Protein 4LZA (pdb70)

Nearest PDB structures (foldseek):
  4lza-assembly1_A  TM=1.006E+00  e=1.067E-32  Thermoanaerobacter pseudethanolicus ATCC 33223
  4x45-assembly1_B  TM=9.772E-01  e=5.210E-20  Homo sapiens
  6hgp-assembly1_A  TM=9.701E-01  e=1.561E-19  Homo sapiens
  6fd5-assembly1_B  TM=9.500E-01  e=3.306E-19  Homo sapiens
  1g2p-assembly1_A-2  TM=9.497E-01  e=1.247E-18  Saccharomyces cerevisiae

CATH classification: 3.40.50.2020

Solvent-accessible surface area: 14843 Å² total

InterPro domains:
  IPR000836 Phosphoribosyltransferase domain [PF00156] (41-142)
  IPR000836 Phosphoribosyltransferase domain [cd06223] (40-172)
  IPR005764 Adenine phosphoribosyl transferase [MF_00004] (6-173)
  IPR005764 Adenine phosphoribosyl transferase [TIGR01090] (7-172)
  IPR029057 Phosphoribosyltransferase-like [G3DSA:3.40.50.2020] (2-173)
  IPR029057 Phosphoribosyltransferase-like [SSF53271] (6-166)
  IPR050054 Uracil phosphoribosyltransferase/Adenine phosphoribosyltransferase [PTHR32315] (3-173)

Sequence (334 aa):
TLEEIKIREIPDFPKKGIKFKDITPVLKDAKAFNYSSIELAKALEGRKFDLIAAPEARGFLFGAPLAYRLGVGFVPVRKPGKLPAETLSYEYETDSLEIHKDAVLEGQRVVIVDDLLATGGTIYASAKLVESLGGIVDSIIFLTELTFLDGRKKLDGYDDIISLIKFTLEEIKIREIPDFPKKGIKFKDITPVLKDAKAFNYSSIELAKALEGRKFDLIAAPEARGFLFGAPLAYRLGVGFVPVRKPGKLPAETLSYEYELEYGTDSLEIHKDAVLEGQRVVIVDDLLATGGTIYASAKLVESSLGGIVDSIIFLTELTFLDGRKKLDGYDDIISLIKF

Radius of gyration: 18.95 Å; Cα contacts (8 Å, |Δi|>4): 776; chains: 2; bounding box: 41×42×52 Å

B-factor: mean 36.74, std 13.8, range [18.12, 116.57]

Structure (mmCIF, N/CA/C/O backbone):
data_4LZA
#
_entry.id   4LZA
#
_cell.length_a   58.950
_cell.length_b   75.914
_cell.length_c   87.522
_cell.angle_alpha   90.000
_cell.angle_beta   90.000
_cell.angle_gamma   90.000
#
_symmetry.space_group_name_H-M   'P 21 21 21'
#
loop_
_entity.id
_entity.type
_entity.pdbx_description
1 polymer 'Adenine phosphoribosyltransferase'
2 non-polymer 'CHLORIDE ION'
3 water water
#
loop_
_atom_site.group_PDB
_atom_site.id
_atom_site.type_symbol
_atom_site.label_atom_id
_atom_site.label_alt_id
_atom_site.label_comp_id
_atom_site.label_asym_id
_atom_site.label_entity_id
_atom_site.label_seq_id
_atom_site.pdbx_PDB_ins_code
_atom_site.Cartn_x
_atom_site.Cartn_y
_atom_site.Cartn_z
_atom_site.occupancy
_atom_site.B_iso_or_equiv
_atom_site.auth_seq_id
_atom_site.auth_comp_id
_atom_site.auth_asym_id
_atom_site.auth_atom_id
_atom_site.pdbx_PDB_model_num
ATOM 1 N N . THR A 1 24 ? -27.785 5.217 -21.426 1.00 50.53 0 THR A N 1
ATOM 2 C CA . THR A 1 24 ? -27.459 5.049 -19.974 1.00 49.41 0 THR A CA 1
ATOM 3 C C . THR A 1 24 ? -25.949 5.130 -19.667 1.00 46.13 0 THR A C 1
ATOM 4 O O . THR A 1 24 ? -25.572 5.789 -18.699 1.00 44.22 0 THR A O 1
ATOM 8 N N . LEU A 1 25 ? -25.087 4.511 -20.480 1.00 43.20 1 LEU A N 1
ATOM 9 C CA . LEU A 1 25 ? -23.681 4.942 -20.481 1.00 42.39 1 LEU A CA 1
ATOM 10 C C . LEU A 1 25 ? -23.615 6.356 -21.059 1.00 43.21 1 LEU A C 1
ATOM 11 O O . LEU A 1 25 ? -22.738 7.137 -20.688 1.00 41.35 1 LEU A O 1
ATOM 16 N N . GLU A 1 26 ? -24.561 6.684 -21.950 1.00 45.78 2 GLU A N 1
ATOM 17 C CA . GLU A 1 26 ? -24.686 8.048 -22.484 1.00 47.90 2 GLU A CA 1
ATOM 18 C C . GLU A 1 26 ? -24.917 9.038 -21.356 1.00 43.00 2 GLU A C 1
ATOM 19 O O . GLU A 1 26 ? -24.419 10.162 -21.404 1.00 42.03 2 GLU A O 1
ATOM 25 N N . GLU A 1 27 ? -25.666 8.603 -20.347 1.00 41.47 3 GLU A N 1
ATOM 26 C CA . GLU A 1 27 ? -25.920 9.409 -19.167 1.00 43.73 3 GLU A CA 1
ATOM 27 C C . GLU A 1 27 ? -24.644 9.647 -18.363 1.00 40.11 3 GLU A C 1
ATOM 28 O O . GLU A 1 27 ? -24.351 10.791 -18.014 1.00 39.46 3 GLU A O 1
ATOM 34 N N . ILE A 1 28 ? -23.890 8.572 -18.092 1.00 35.98 4 ILE A N 1
ATOM 35 C CA . ILE A 1 28 ? -22.578 8.653 -17.431 1.00 32.85 4 ILE A CA 1
ATOM 36 C C . ILE A 1 28 ? -21.690 9.675 -18.128 1.00 33.11 4 ILE A C 1
ATOM 37 O O . ILE A 1 28 ? -21.047 10.493 -17.487 1.00 33.89 4 ILE A O 1
ATOM 42 N N . LYS A 1 29 ? -21.664 9.607 -19.450 1.00 32.63 5 LYS A N 1
ATOM 43 C CA . LYS A 1 29 ? -20.853 10.481 -20.270 1.00 32.19 5 LYS A CA 1
ATOM 44 C C . LYS A 1 29 ? -21.231 11.956 -20.070 1.00 34.01 5 LYS A C 1
ATOM 45 O O . LYS A 1 29 ? -20.365 12.830 -20.061 1.00 32.93 5 LYS A O 1
ATOM 67 N N . ILE A 1 32 ? -19.773 13.493 -16.985 1.00 33.03 8 ILE A N 1
ATOM 68 C CA . ILE A 1 32 ? -18.342 13.710 -16.967 1.00 31.34 8 ILE A CA 1
ATOM 69 C C . ILE A 1 32 ? -18.136 15.160 -17.347 1.00 31.09 8 ILE A C 1
ATOM 70 O O . ILE A 1 32 ? -18.398 15.565 -18.473 1.00 32.65 8 ILE A O 1
ATOM 75 N N . ARG A 1 33 ? -17.720 15.946 -16.371 1.00 29.94 9 ARG A N 1
ATOM 76 C CA . ARG A 1 33 ? -17.597 17.391 -16.541 1.00 28.92 9 ARG A CA 1
ATOM 77 C C . ARG A 1 33 ? -16.261 17.700 -17.210 1.00 28.01 9 ARG A C 1
ATOM 78 O O . ARG A 1 33 ? -15.213 17.168 -16.824 1.00 25.33 9 ARG A O 1
ATOM 86 N N . GLU A 1 34 ? -16.300 18.555 -18.228 1.00 27.18 10 GLU A N 1
ATOM 87 C CA . GLU A 1 34 ? -15.079 18.974 -18.881 1.00 29.08 10 GLU A CA 1
ATOM 88 C C . GLU A 1 34 ? -14.659 20.332 -18.318 1.00 29.06 10 GLU A C 1
ATOM 89 O O . GLU A 1 34 ? -15.471 21.268 -18.246 1.00 29.22 10 GLU A O 1
ATOM 95 N N . ILE A 1 35 ? -13.407 20.406 -17.880 1.00 27.50 11 ILE A N 1
ATOM 96 C CA . ILE A 1 35 ? -12.875 21.581 -17.201 1.00 29.23 11 ILE A CA 1
ATOM 97 C C . ILE A 1 35 ? -11.777 22.143 -18.094 1.00 29.05 11 ILE A C 1
ATOM 98 O O . ILE A 1 35 ? -10.790 21.461 -18.354 1.00 28.52 11 ILE A O 1
ATOM 103 N N . PRO A 1 36 ? -11.955 23.378 -18.593 1.00 30.28 12 PRO A N 1
ATOM 104 C CA . PRO A 1 36 ? -10.895 23.912 -19.446 1.00 31.57 12 PRO A CA 1
ATOM 105 C C . PRO A 1 36 ? -9.672 24.320 -18.626 1.00 30.11 12 PRO A C 1
ATOM 106 O O . PRO A 1 36 ? -9.806 24.684 -17.452 1.00 29.87 12 PRO A O 1
ATOM 110 N N . ASP A 1 37 ? -8.499 24.256 -19.251 1.00 30.67 13 ASP A N 1
ATOM 111 C CA . ASP A 1 37 ? -7.265 24.821 -18.694 1.00 32.24 13 ASP A CA 1
ATOM 112 C C . ASP A 1 37 ? -6.879 24.213 -17.363 1.00 30.13 13 ASP A C 1
ATOM 113 O O . ASP A 1 37 ? -6.496 24.912 -16.439 1.00 29.07 13 ASP A O 1
ATOM 118 N N . PHE A 1 38 ? -6.993 22.894 -17.264 1.00 27.92 14 PHE A N 1
ATOM 119 C CA . PHE A 1 38 ? -6.555 22.212 -16.071 1.00 27.72 14 PHE A CA 1
ATOM 120 C C . PHE A 1 38 ? -5.918 20.910 -16.530 1.00 28.08 14 PHE A C 1
ATOM 121 O O . PHE A 1 38 ? -6.522 20.219 -17.355 1.00 29.14 14 PHE A O 1
ATOM 129 N N . PRO A 1 39 ? -4.726 20.562 -15.992 1.00 30.04 15 PRO A N 1
ATOM 130 C CA . PRO A 1 39 ? -4.020 21.250 -14.904 1.00 30.90 15 PRO A CA 1
ATOM 131 C C . PRO A 1 39 ? -3.174 22.412 -15.396 1.00 32.10 15 PRO A C 1
ATOM 132 O O . PRO A 1 39 ? -2.582 23.120 -14.581 1.00 31.51 15 PRO A O 1
ATOM 136 N N . LYS A 1 40 ? -3.126 22.604 -16.713 1.00 32.21 16 LYS A N 1
ATOM 137 C CA . LYS A 1 40 ? -2.546 23.829 -17.271 1.00 34.99 16 LYS A CA 1
ATOM 138 C C . LYS A 1 40 ? -3.322 24.323 -18.500 1.00 33.16 16 LYS A C 1
ATOM 139 O O . LYS A 1 40 ? -4.196 23.615 -19.063 1.00 30.11 16 LYS A O 1
ATOM 145 N N . LYS A 1 41 ? -3.032 25.561 -18.879 1.00 32.18 17 LYS A N 1
ATOM 146 C CA . LYS A 1 41 ? -3.650 26.187 -20.043 1.00 33.90 17 LYS A CA 1
ATOM 147 C C . LYS A 1 41 ? -3.617 25.315 -21.273 1.00 33.89 17 LYS A C 1
ATOM 148 O O . LYS A 1 41 ? -2.578 24.738 -21.607 1.00 33.55 17 LYS A O 1
ATOM 154 N N . GLY A 1 42 ? -4.758 25.220 -21.948 1.00 32.99 18 GLY A N 1
ATOM 155 C CA . GLY A 1 42 ? -4.830 24.513 -23.212 1.00 36.13 18 GLY A CA 1
ATOM 156 C C . GLY A 1 42 ? -5.087 23.024 -23.069 1.00 38.88 18 GLY A C 1
ATOM 157 O O . GLY A 1 42 ? -5.170 22.313 -24.066 1.00 40.18 18 GLY A O 1
ATOM 158 N N . ILE A 1 43 ? -5.216 22.555 -21.831 1.00 39.58 19 ILE A N 1
ATOM 159 C CA . ILE A 1 43 ? -5.556 21.151 -21.563 1.00 39.41 19 ILE A CA 1
ATOM 160 C C . ILE A 1 43 ? -6.994 21.090 -21.062 1.00 37.23 19 ILE A C 1
ATOM 161 O O . ILE A 1 43 ? -7.379 21.850 -20.177 1.00 37.65 19 ILE A O 1
ATOM 166 N N . LYS A 1 44 ? -7.792 20.212 -21.660 1.00 37.79 20 LYS A N 1
ATOM 167 C CA . LYS A 1 44 ? -9.176 20.001 -21.241 1.00 38.87 20 LYS A CA 1
ATOM 168 C C . LYS A 1 44 ? -9.256 18.770 -20.346 1.00 38.01 20 LYS A C 1
ATOM 169 O O . LYS A 1 44 ? -8.904 17.672 -20.768 1.00 41.55 20 LYS A O 1
ATOM 175 N N . PHE A 1 45 ? -9.695 18.951 -19.107 1.00 32.19 21 PHE A N 1
ATOM 176 C CA . PHE A 1 45 ? -9.646 17.860 -18.132 1.00 29.69 21 PHE A CA 1
ATOM 177 C C . PHE A 1 45 ? -11.023 17.194 -18.023 1.00 28.38 21 PHE A C 1
ATOM 178 O O . PHE A 1 45 ? -12.056 17.880 -17.994 1.00 28.44 21 PHE A O 1
ATOM 186 N N . LYS A 1 46 ? -11.046 15.867 -17.992 1.00 27.19 22 LYS A N 1
ATOM 187 C CA . LYS A 1 46 ? -12.316 15.147 -17.799 1.00 26.84 22 LYS A CA 1
ATOM 188 C C . LYS A 1 46 ? -12.522 14.861 -16.312 1.00 24.67 22 LYS A C 1
ATOM 189 O O . LYS A 1 46 ? -11.784 14.094 -15.720 1.00 25.92 22 LYS A O 1
ATOM 195 N N . ASP A 1 47 ? -13.494 15.542 -15.709 1.00 22.25 23 ASP A N 1
ATOM 196 C CA . ASP A 1 47 ? -13.757 15.445 -14.268 1.00 22.37 23 ASP A CA 1
ATOM 197 C C . ASP A 1 47 ? -14.831 14.368 -14.041 1.00 21.74 23 ASP A C 1
ATOM 198 O O . ASP A 1 47 ? -16.018 14.590 -14.338 1.00 21.55 23 ASP A O 1
ATOM 203 N N . ILE A 1 48 ? -14.423 13.220 -13.511 1.00 23.14 24 ILE A N 1
ATOM 204 C CA . ILE A 1 48 ? -15.385 12.147 -13.197 1.00 24.33 24 ILE A CA 1
ATOM 205 C C . ILE A 1 48 ? -16.010 12.181 -11.797 1.00 23.33 24 ILE A C 1
ATOM 206 O O . ILE A 1 48 ? -16.784 11.282 -11.453 1.00 22.52 24 ILE A O 1
ATOM 211 N N . THR A 1 49 ? -15.722 13.214 -11.002 1.00 22.49 25 THR A N 1
ATOM 212 C CA . THR A 1 49 ? -16.332 13.337 -9.661 1.00 21.12 25 THR A CA 1
ATOM 213 C C . THR A 1 49 ? -17.880 13.385 -9.646 1.00 21.48 25 THR A C 1
ATOM 214 O O . THR A 1 49 ? -18.477 12.835 -8.730 1.00 22.07 25 THR A O 1
ATOM 218 N N . PRO A 1 50 ? -18.541 14.010 -10.660 1.00 22.61 26 PRO A N 1
ATOM 219 C CA . PRO A 1 50 ? -20.007 13.901 -10.623 1.00 22.31 26 PRO A CA 1
ATOM 220 C C . PRO A 1 50 ? -20.510 12.452 -10.768 1.00 22.12 26 PRO A C 1
ATOM 221 O O . PRO A 1 50 ? -21.538 12.116 -10.190 1.00 22.91 26 PRO A O 1
ATOM 225 N N . VAL A 1 51 ? -19.788 11.621 -11.510 1.00 22.64 27 VAL A N 1
ATOM 226 C CA . VAL A 1 51 ? -20.128 10.182 -11.631 1.00 22.91 27 VAL A CA 1
ATOM 227 C C . VAL A 1 51 ? -20.002 9.497 -10.268 1.00 22.78 27 VAL A C 1
ATOM 228 O O . VAL A 1 51 ? -20.906 8.752 -9.833 1.00 23.61 27 VAL A O 1
ATOM 232 N N . LEU A 1 52 ? -18.874 9.724 -9.604 1.00 21.69 28 LEU A N 1
ATOM 233 C CA . LEU A 1 52 ? -18.607 9.163 -8.269 1.00 21.41 28 LEU A CA 1
ATOM 234 C C . LEU A 1 52 ? -19.645 9.525 -7.211 1.00 20.49 28 LEU A C 1
ATOM 235 O O . LEU A 1 52 ? -20.060 8.666 -6.409 1.00 19.08 28 LEU A O 1
ATOM 240 N N . LYS A 1 53 ? -20.101 10.786 -7.187 1.00 19.86 29 LYS A N 1
ATOM 241 C CA . LYS A 1 53 ? -20.986 11.213 -6.098 1.00 19.73 29 LYS A CA 1
ATOM 242 C C . LYS A 1 53 ? -22.470 10.820 -6.265 1.00 19.72 29 LYS A C 1
ATOM 243 O O . LYS A 1 53 ? -23.244 10.915 -5.317 1.00 18.68 29 LYS A O 1
ATOM 249 N N . ASP A 1 54 ? -22.824 10.368 -7.471 1.00 20.93 30 ASP A N 1
ATOM 250 C CA . ASP A 1 54 ? -24.161 9.905 -7.809 1.00 23.15 30 ASP A CA 1
ATOM 251 C C . ASP A 1 54 ? -24.209 8.397 -7.579 1.00 24.46 30 ASP A C 1
ATOM 252 O O . ASP A 1 54 ? -23.582 7.668 -8.342 1.00 23.07 30 ASP A O 1
ATOM 257 N N . ALA A 1 55 ? -24.956 7.950 -6.566 1.00 25.05 31 ALA A N 1
ATOM 258 C CA . ALA A 1 55 ? -24.945 6.532 -6.162 1.00 25.89 31 ALA A CA 1
ATOM 259 C C . ALA A 1 55 ? -25.243 5.613 -7.356 1.00 25.67 31 ALA A C 1
ATOM 260 O O . ALA A 1 55 ? -24.525 4.625 -7.593 1.00 25.32 31 ALA A O 1
ATOM 262 N N . LYS A 1 56 ? -26.272 5.944 -8.126 1.00 26.01 32 LYS A N 1
ATOM 263 C CA . LYS A 1 56 ? -26.640 5.072 -9.246 1.00 28.57 32 LYS A CA 1
ATOM 264 C C . LYS A 1 56 ? -25.649 5.122 -10.408 1.00 26.89 32 LYS A C 1
ATOM 265 O O . LYS A 1 56 ? -25.340 4.095 -10.984 1.00 24.21 32 LYS A O 1
ATOM 271 N N . ALA A 1 57 ? -25.119 6.308 -10.723 1.00 26.26 33 ALA A N 1
ATOM 272 C CA . ALA A 1 57 ? -24.085 6.422 -11.751 1.00 25.93 33 ALA A CA 1
ATOM 273 C C . ALA A 1 57 ? -22.794 5.664 -11.369 1.00 23.71 33 ALA A C 1
ATOM 274 O O . ALA A 1 57 ? -22.192 4.983 -12.204 1.00 23.65 33 ALA A O 1
ATOM 276 N N . PHE A 1 58 ? -22.398 5.761 -10.104 1.00 22.46 34 PHE A N 1
ATOM 277 C CA . PHE A 1 58 ? -21.185 5.125 -9.614 1.00 24.02 34 PHE A CA 1
ATOM 278 C C . PHE A 1 58 ? -21.399 3.611 -9.653 1.00 24.35 34 PHE A C 1
ATOM 279 O O . PHE A 1 58 ? -20.525 2.861 -10.099 1.00 24.32 34 PHE A O 1
ATOM 287 N N . ASN A 1 59 ? -22.569 3.180 -9.205 1.00 23.96 35 ASN A N 1
ATOM 288 C CA . ASN A 1 59 ? -22.911 1.740 -9.239 1.00 24.83 35 ASN A CA 1
ATOM 289 C C . ASN A 1 59 ? -22.908 1.211 -10.678 1.00 24.61 35 ASN A C 1
ATOM 290 O O . ASN A 1 59 ? -22.284 0.183 -10.971 1.00 23.38 35 ASN A O 1
ATOM 295 N N . TYR A 1 60 ? -23.575 1.938 -11.570 1.00 24.00 36 TYR A N 1
ATOM 296 C CA . TYR A 1 60 ? -23.599 1.583 -12.990 1.00 25.07 36 TYR A CA 1
ATOM 297 C C . TYR A 1 60 ? -22.226 1.525 -13.650 1.00 23.96 36 TYR A C 1
ATOM 298 O O . TYR A 1 60 ? -21.952 0.619 -14.438 1.00 23.86 36 TYR A O 1
ATOM 307 N N . SER A 1 61 ? -21.351 2.488 -13.335 1.00 22.40 37 SER A N 1
ATOM 308 C CA A SER A 1 61 ? -19.995 2.494 -13.882 0.50 21.35 37 SER A CA 1
ATOM 309 C CA B SER A 1 61 ? -20.002 2.488 -13.886 0.50 21.46 37 SER A CA 1
ATOM 310 C C . SER A 1 61 ? -19.210 1.242 -13.476 1.00 21.21 37 SER A C 1
ATOM 311 O O . SER A 1 61 ? -18.564 0.620 -14.305 1.00 22.07 37 SER A O 1
ATOM 316 N N . ILE A 1 62 ? -19.255 0.904 -12.204 1.00 20.68 38 ILE A N 1
ATOM 317 C CA . ILE A 1 62 ? -18.588 -0.293 -11.708 1.00 22.73 38 ILE A CA 1
ATOM 318 C C . ILE A 1 62 ? -19.193 -1.551 -12.374 1.00 23.61 38 ILE A C 1
ATOM 319 O O . ILE A 1 62 ? -18.448 -2.459 -12.784 1.00 24.66 38 ILE A O 1
ATOM 324 N N . GLU A 1 63 ? -20.513 -1.611 -12.487 1.00 24.53 39 GLU A N 1
ATOM 325 C CA . GLU A 1 63 ? -21.143 -2.815 -13.112 1.00 27.34 39 GLU A CA 1
ATOM 326 C C . GLU A 1 63 ? -20.757 -2.961 -14.583 1.00 27.26 39 GLU A C 1
ATOM 327 O O . GLU A 1 63 ? -20.553 -4.077 -15.064 1.00 28.19 39 GLU A O 1
ATOM 341 N N . LEU A 1 65 ? -17.949 -1.829 -16.015 1.00 25.51 41 LEU A N 1
ATOM 342 C CA . LEU A 1 65 ? -16.545 -2.181 -16.063 1.00 25.12 41 LEU A CA 1
ATOM 343 C C . LEU A 1 65 ? -16.433 -3.689 -15.859 1.00 25.88 41 LEU A C 1
ATOM 344 O O . LEU A 1 65 ? -15.708 -4.353 -16.598 1.00 24.29 41 LEU A O 1
ATOM 349 N N . ALA A 1 66 ? -17.176 -4.210 -14.876 1.00 26.77 42 ALA A N 1
ATOM 350 C CA . ALA A 1 66 ? -17.208 -5.667 -14.632 1.00 28.33 42 ALA A CA 1
ATOM 351 C C . ALA A 1 66 ? -17.788 -6.448 -15.824 1.00 30.57 42 ALA A C 1
ATOM 352 O O . ALA A 1 66 ? -17.274 -7.508 -16.169 1.00 31.38 42 ALA A O 1
ATOM 354 N N . LYS A 1 67 ? -18.837 -5.910 -16.457 1.00 30.92 43 LYS A N 1
ATOM 355 C CA . LYS A 1 67 ? -19.471 -6.537 -17.625 1.00 34.18 43 LYS A CA 1
ATOM 356 C C . LYS A 1 67 ? -18.475 -6.609 -18.786 1.00 33.12 43 LYS A C 1
ATOM 357 O O . LYS A 1 67 ? -18.347 -7.638 -19.449 1.00 30.41 43 LYS A O 1
ATOM 363 N N . ALA A 1 68 ? -17.733 -5.527 -18.992 1.00 30.49 44 ALA A N 1
ATOM 364 C CA . ALA A 1 68 ? -16.714 -5.485 -20.040 1.00 30.57 44 ALA A CA 1
ATOM 365 C C . ALA A 1 68 ? -15.572 -6.514 -19.838 1.00 29.62 44 ALA A C 1
ATOM 366 O O . ALA A 1 68 ? -14.919 -6.900 -20.795 1.00 29.87 44 ALA A O 1
ATOM 368 N N . LEU A 1 69 ? -15.353 -6.952 -18.597 1.00 28.35 45 LEU A N 1
ATOM 369 C CA . LEU A 1 69 ? -14.301 -7.926 -18.280 1.00 27.85 45 LEU A CA 1
ATOM 370 C C . LEU A 1 69 ? -14.816 -9.366 -18.255 1.00 31.09 45 LEU A C 1
ATOM 371 O O . LEU A 1 69 ? -14.035 -10.304 -18.011 1.00 30.73 45 LEU A O 1
ATOM 376 N N . GLU A 1 70 ? -16.113 -9.550 -18.501 1.00 32.93 46 GLU A N 1
ATOM 377 C CA . GLU A 1 70 ? -16.673 -10.903 -18.517 1.00 36.41 46 GLU A CA 1
ATOM 378 C C . GLU A 1 70 ? -15.986 -11.727 -19.625 1.00 36.13 46 GLU A C 1
ATOM 379 O O . GLU A 1 70 ? -15.685 -11.211 -20.699 1.00 33.41 46 GLU A O 1
ATOM 385 N N . GLY A 1 71 ? -15.702 -12.992 -19.345 1.00 38.46 47 GLY A N 1
ATOM 386 C CA . GLY A 1 71 ? -15.027 -13.852 -20.327 1.00 40.03 47 GLY A CA 1
ATOM 387 C C . GLY A 1 71 ? -13.516 -13.721 -20.328 1.00 41.65 47 GLY A C 1
ATOM 388 O O . GLY A 1 71 ? -12.835 -14.344 -21.140 1.00 43.75 47 GLY A O 1
ATOM 389 N N . ARG A 1 72 ? -12.988 -12.896 -19.422 1.00 40.50 48 ARG A N 1
ATOM 390 C CA . ARG A 1 72 ? -11.542 -12.721 -19.286 1.00 37.10 48 ARG A CA 1
ATOM 391 C C . ARG A 1 72 ? -11.011 -13.412 -18.026 1.00 35.50 48 ARG A C 1
ATOM 392 O O . ARG A 1 72 ? -11.733 -13.564 -17.041 1.00 34.18 48 ARG A O 1
ATOM 400 N N . LYS A 1 73 ? -9.747 -13.838 -18.091 1.00 36.64 49 LYS A N 1
ATOM 401 C CA . LYS A 1 73 ? -9.101 -14.631 -17.048 1.00 37.04 49 LYS A CA 1
ATOM 402 C C . LYS A 1 73 ? -8.064 -13.785 -16.304 1.00 33.95 49 LYS A C 1
ATOM 403 O O . LYS A 1 73 ? -7.075 -13.339 -16.894 1.00 32.39 49 LYS A O 1
ATOM 409 N N . PHE A 1 74 ? -8.292 -13.559 -15.011 1.00 34.28 50 PHE A N 1
ATOM 410 C CA . PHE A 1 74 ? -7.358 -12.768 -14.184 1.00 33.40 50 PHE A CA 1
ATOM 411 C C . PHE A 1 74 ? -7.527 -13.011 -12.701 1.00 32.74 50 PHE A C 1
ATOM 412 O O . PHE A 1 74 ? -8.595 -13.434 -12.256 1.00 33.67 50 PHE A O 1
ATOM 420 N N . ASP A 1 75 ? -6.474 -12.692 -11.951 1.00 33.18 51 ASP A N 1
ATOM 421 C CA . ASP A 1 75 ? -6.353 -12.984 -10.518 1.00 35.09 51 ASP A CA 1
ATOM 422 C C . ASP A 1 75 ? -6.409 -11.732 -9.637 1.00 34.04 51 ASP A C 1
ATOM 423 O O . ASP A 1 75 ? -6.815 -11.787 -8.476 1.00 34.11 51 ASP A O 1
ATOM 428 N N . LEU A 1 76 ? -5.926 -10.621 -10.174 1.00 33.47 52 LEU A N 1
ATOM 429 C CA . LEU A 1 76 ? -5.772 -9.387 -9.405 1.00 33.76 52 LEU A CA 1
ATOM 430 C C . LEU A 1 76 ? -6.113 -8.204 -10.276 1.00 33.30 52 LEU A C 1
ATOM 431 O O . LEU A 1 76 ? -6.045 -8.283 -11.504 1.00 34.14 52 LEU A O 1
ATOM 436 N N . ILE A 1 77 ? -6.429 -7.096 -9.622 1.00 31.50 53 ILE A N 1
ATOM 437 C CA . ILE A 1 77 ? -6.579 -5.818 -10.281 1.00 28.86 53 ILE A CA 1
ATOM 438 C C . ILE A 1 77 ? -5.474 -4.891 -9.772 1.00 27.30 53 ILE A C 1
ATOM 439 O O . ILE A 1 77 ? -5.198 -4.853 -8.581 1.00 27.55 53 ILE A O 1
ATOM 444 N N . ALA A 1 78 ? -4.831 -4.159 -10.674 1.00 28.06 54 ALA A N 1
ATOM 445 C CA . ALA A 1 78 ? -3.857 -3.149 -10.262 1.00 28.00 54 ALA A CA 1
ATOM 446 C C . ALA A 1 78 ? -4.293 -1.783 -10.782 1.00 27.72 54 ALA A C 1
ATOM 447 O O . ALA A 1 78 ? -4.895 -1.665 -11.864 1.00 28.10 54 ALA A O 1
ATOM 449 N N . ALA A 1 79 ? -4.012 -0.743 -10.006 1.00 27.18 55 ALA A N 1
ATOM 450 C CA . ALA A 1 79 ? -4.358 0.593 -10.454 1.00 27.60 55 ALA A CA 1
ATOM 451 C C . ALA A 1 79 ? -3.339 1.599 -9.956 1.00 27.92 55 ALA A C 1
ATOM 452 O O . ALA A 1 79 ? -2.922 1.530 -8.792 1.00 27.23 55 ALA A O 1
ATOM 454 N N . PRO A 1 80 ? -2.922 2.519 -10.845 1.00 30.30 56 PRO A N 1
ATOM 455 C CA . PRO A 1 80 ? -1.955 3.527 -10.476 1.00 33.17 56 PRO A CA 1
ATOM 456 C C . PRO A 1 80 ? -2.648 4.665 -9.733 1.00 36.39 56 PRO A C 1
ATOM 457 O O . PRO A 1 80 ? -3.757 5.044 -10.098 1.00 37.08 56 PRO A O 1
ATOM 461 N N . GLU A 1 81 ? -1.982 5.175 -8.695 1.00 36.38 57 GLU A N 1
ATOM 462 C CA . GLU A 1 81 ? -2.532 6.130 -7.719 1.00 41.79 57 GLU A CA 1
ATOM 463 C C . GLU A 1 81 ? -2.870 7.464 -8.374 1.00 45.41 57 GLU A C 1
ATOM 464 O O . GLU A 1 81 ? -2.239 7.806 -9.373 1.00 43.74 57 GLU A O 1
ATOM 470 N N . ALA A 1 82 ? -3.872 8.208 -7.876 1.00 47.27 58 ALA A N 1
ATOM 471 C CA . ALA A 1 82 ? -4.854 7.793 -6.851 1.00 42.39 58 ALA A CA 1
ATOM 472 C C . ALA A 1 82 ? -6.228 7.710 -7.508 1.00 39.26 58 ALA A C 1
ATOM 473 O O . ALA A 1 82 ? -7.123 7.028 -7.020 1.00 36.72 58 ALA A O 1
ATOM 475 N N . ARG A 1 83 ? -6.387 8.421 -8.622 1.00 39.95 59 ARG A N 1
ATOM 476 C CA . ARG A 1 83 ? -7.630 8.397 -9.389 1.00 42.21 59 ARG A CA 1
ATOM 477 C C . ARG A 1 83 ? -7.938 6.980 -9.889 1.00 38.20 59 ARG A C 1
ATOM 478 O O . ARG A 1 83 ? -9.094 6.615 -10.067 1.00 40.96 59 ARG A O 1
ATOM 486 N N . GLY A 1 84 ? -6.892 6.190 -10.102 1.00 35.85 60 GLY A N 1
ATOM 487 C CA . GLY A 1 84 ? -7.045 4.785 -10.487 1.00 32.59 60 GLY A CA 1
ATOM 488 C C . GLY A 1 84 ? -7.636 3.932 -9.379 1.00 30.46 60 GLY A C 1
ATOM 489 O O . GLY A 1 84 ? -8.356 2.946 -9.651 1.00 28.65 60 GLY A O 1
ATOM 490 N N . PHE A 1 85 ? -7.359 4.317 -8.132 1.00 28.83 61 PHE A N 1
ATOM 491 C CA . PHE A 1 85 ? -7.949 3.631 -6.974 1.00 28.32 61 PHE A CA 1
ATOM 492 C C . PHE A 1 85 ? -9.469 3.714 -6.985 1.00 26.28 61 PHE A C 1
ATOM 493 O O . PHE A 1 85 ? -10.182 2.774 -6.566 1.00 24.27 61 PHE A O 1
ATOM 501 N N . LEU A 1 86 ? -9.975 4.857 -7.451 1.00 26.29 62 LEU A N 1
ATOM 502 C CA . LEU A 1 86 ? -11.391 5.171 -7.320 1.00 26.78 62 LEU A CA 1
ATOM 503 C C . LEU A 1 86 ? -12.286 4.190 -8.055 1.00 27.35 62 LEU A C 1
ATOM 504 O O . LEU A 1 86 ? -13.416 3.959 -7.638 1.00 28.84 62 LEU A O 1
ATOM 509 N N . PHE A 1 87 ? -11.759 3.586 -9.127 1.00 26.59 63 PHE A N 1
ATOM 510 C CA . PHE A 1 87 ? -12.477 2.561 -9.873 1.00 25.65 63 PHE A CA 1
ATOM 511 C C . PHE A 1 87 ? -11.886 1.190 -9.671 1.00 25.45 63 PHE A C 1
ATOM 512 O O . PHE A 1 87 ? -12.629 0.185 -9.669 1.00 26.19 63 PHE A O 1
ATOM 520 N N . GLY A 1 88 ? -10.567 1.159 -9.541 1.00 24.93 64 GLY A N 1
ATOM 521 C CA . GLY A 1 88 ? -9.811 -0.094 -9.315 1.00 25.31 64 GLY A CA 1
ATOM 522 C C . GLY A 1 88 ? -10.260 -0.855 -8.076 1.00 25.77 64 GLY A C 1
ATOM 523 O O . GLY A 1 88 ? -10.547 -2.063 -8.144 1.00 27.74 64 GLY A O 1
ATOM 524 N N . ALA A 1 89 ? -10.327 -0.180 -6.934 1.00 24.90 65 ALA A N 1
ATOM 525 C CA . ALA A 1 89 ? -10.685 -0.883 -5.693 1.00 25.27 65 ALA A CA 1
ATOM 526 C C . ALA A 1 89 ? -12.132 -1.394 -5.657 1.00 24.82 65 ALA A C 1
ATOM 527 O O . ALA A 1 89 ? -12.362 -2.557 -5.331 1.00 22.82 65 ALA A O 1
ATOM 529 N N . PRO A 1 90 ? -13.119 -0.546 -6.006 1.00 24.56 66 PRO A N 1
ATOM 530 C CA . PRO A 1 90 ? -14.489 -1.053 -6.040 1.00 24.99 66 PRO A CA 1
ATOM 531 C C . PRO A 1 90 ? -14.657 -2.158 -7.066 1.00 26.61 66 PRO A C 1
ATOM 532 O O . PRO A 1 90 ? -15.426 -3.092 -6.823 1.00 28.38 66 PRO A O 1
ATOM 536 N N . LEU A 1 91 ? -13.934 -2.068 -8.180 1.00 26.39 67 LEU A N 1
ATOM 537 C CA . LEU A 1 91 ? -14.061 -3.080 -9.221 1.00 26.83 67 LEU A CA 1
ATOM 538 C C . LEU A 1 91 ? -13.474 -4.387 -8.718 1.00 26.74 67 LEU A C 1
ATOM 539 O O . LEU A 1 91 ? -14.073 -5.453 -8.925 1.00 27.73 67 LEU A O 1
ATOM 544 N N . ALA A 1 92 ? -12.342 -4.304 -8.012 1.00 26.67 68 ALA A N 1
ATOM 545 C CA . ALA A 1 92 ? -11.697 -5.498 -7.442 1.00 28.18 68 ALA A CA 1
ATOM 546 C C . ALA A 1 92 ? -12.655 -6.142 -6.439 1.00 28.80 68 ALA A C 1
ATOM 547 O O . ALA A 1 92 ? -12.862 -7.369 -6.433 1.00 28.65 68 ALA A O 1
ATOM 549 N N . TYR A 1 93 ? -13.262 -5.304 -5.602 1.00 26.23 69 TYR A N 1
ATOM 550 C CA . TYR A 1 93 ? -14.286 -5.781 -4.669 1.00 28.74 69 TYR A CA 1
ATOM 551 C C . TYR A 1 93 ? -15.478 -6.447 -5.398 1.00 28.06 69 TYR A C 1
ATOM 552 O O . TYR A 1 93 ? -15.967 -7.496 -4.977 1.00 28.00 69 TYR A O 1
ATOM 561 N N . ARG A 1 94 ? -15.966 -5.820 -6.461 1.00 27.21 70 ARG A N 1
ATOM 562 C CA . ARG A 1 94 ? -17.115 -6.344 -7.194 1.00 28.22 70 ARG A CA 1
ATOM 563 C C . ARG A 1 94 ? -16.821 -7.706 -7.840 1.00 29.70 70 ARG A C 1
ATOM 564 O O . ARG A 1 94 ? -17.688 -8.577 -7.867 1.00 28.96 70 ARG A O 1
ATOM 572 N N . LEU A 1 95 ? -15.590 -7.887 -8.305 1.00 30.28 71 LEU A N 1
ATOM 573 C CA . LEU A 1 95 ? -15.219 -9.103 -9.023 1.00 31.19 71 LEU A CA 1
ATOM 574 C C . LEU A 1 95 ? -14.670 -10.221 -8.139 1.00 32.66 71 LEU A C 1
ATOM 575 O O . LEU A 1 95 ? -14.331 -11.292 -8.640 1.00 34.45 71 LEU A O 1
ATOM 580 N N . GLY A 1 96 ? -14.576 -9.962 -6.837 1.00 32.60 72 GLY A N 1
ATOM 581 C CA . GLY A 1 96 ? -14.058 -10.923 -5.854 1.00 31.05 72 GLY A CA 1
ATOM 582 C C . GLY A 1 96 ? -12.587 -11.263 -6.007 1.00 31.39 72 GLY A C 1
ATOM 583 O O . GLY A 1 96 ? -12.183 -12.398 -5.781 1.00 33.70 72 GLY A O 1
ATOM 584 N N . VAL A 1 97 ? -11.782 -10.281 -6.391 1.00 30.19 73 VAL A N 1
ATOM 585 C CA . VAL A 1 97 ? -10.336 -10.456 -6.533 1.00 29.74 73 VAL A CA 1
ATOM 586 C C . VAL A 1 97 ? -9.561 -9.474 -5.629 1.00 30.17 73 VAL A C 1
ATOM 587 O O . VAL A 1 97 ? -10.153 -8.536 -5.046 1.00 29.95 73 VAL A O 1
ATOM 591 N N . GLY A 1 98 ? -8.256 -9.693 -5.506 1.00 29.18 74 GLY A N 1
ATOM 592 C CA . GLY A 1 98 ? -7.387 -8.783 -4.761 1.00 30.08 74 GLY A CA 1
ATOM 593 C C . GLY A 1 98 ? -7.064 -7.511 -5.538 1.00 28.78 74 GLY A C 1
ATOM 594 O O . GLY A 1 98 ? -7.253 -7.428 -6.773 1.00 27.68 74 GLY A O 1
ATOM 595 N N . PHE A 1 99 ? -6.526 -6.533 -4.819 1.00 28.19 75 PHE A N 1
ATOM 596 C CA . PHE A 1 99 ? -6.188 -5.261 -5.416 1.00 26.61 75 PHE A CA 1
ATOM 597 C C . PHE A 1 99 ? -4.771 -4.894 -5.048 1.00 27.04 75 PHE A C 1
ATOM 598 O O . PHE A 1 99 ? -4.397 -4.967 -3.883 1.00 29.10 75 PHE A O 1
ATOM 606 N N . VAL A 1 100 ? -4.016 -4.447 -6.040 1.00 26.56 76 VAL A N 1
ATOM 607 C CA . VAL A 1 100 ? -2.667 -3.953 -5.852 1.00 29.74 76 VAL A CA 1
ATOM 608 C C . VAL A 1 100 ? -2.515 -2.482 -6.287 1.00 30.07 76 VAL A C 1
ATOM 609 O O . VAL A 1 100 ? -2.734 -2.155 -7.455 1.00 29.90 76 VAL A O 1
ATOM 613 N N . PRO A 1 101 ? -2.108 -1.600 -5.355 1.00 31.86 77 PRO A N 1
ATOM 614 C CA . PRO A 1 101 ? -1.843 -0.211 -5.746 1.00 31.50 77 PRO A CA 1
ATOM 615 C C . PRO A 1 101 ? -0.457 -0.050 -6.367 1.00 32.88 77 PRO A C 1
ATOM 616 O O . PRO A 1 101 ? 0.524 -0.596 -5.851 1.00 34.42 77 PRO A O 1
ATOM 620 N N . VAL A 1 102 ? -0.384 0.689 -7.471 1.00 31.14 78 VAL A N 1
ATOM 621 C CA . VAL A 1 102 ? 0.881 1.113 -8.045 1.00 33.52 78 VAL A CA 1
ATOM 622 C C . VAL A 1 102 ? 1.038 2.590 -7.694 1.00 34.36 78 VAL A C 1
ATOM 623 O O . VAL A 1 102 ? 0.121 3.379 -7.943 1.00 34.46 78 VAL A O 1
ATOM 627 N N . ARG A 1 103 ? 2.168 2.978 -7.100 1.00 35.64 79 ARG A N 1
ATOM 628 C CA . ARG A 1 103 ? 2.236 4.323 -6.486 1.00 38.38 79 ARG A CA 1
ATOM 629 C C . ARG A 1 103 ? 3.427 5.207 -6.846 1.00 43.15 79 ARG A C 1
ATOM 630 O O . ARG A 1 103 ? 4.496 4.714 -7.198 1.00 43.05 79 ARG A O 1
ATOM 638 N N . LYS A 1 104 ? 3.215 6.522 -6.729 1.00 47.25 80 LYS A N 1
ATOM 639 C CA . LYS A 1 104 ? 4.292 7.526 -6.792 1.00 51.78 80 LYS A CA 1
ATOM 640 C C . LYS A 1 104 ? 5.376 7.185 -5.769 1.00 51.37 80 LYS A C 1
ATOM 641 O O . LYS A 1 104 ? 5.052 6.669 -4.690 1.00 49.39 80 LYS A O 1
ATOM 647 N N . PRO A 1 105 ? 6.658 7.476 -6.091 1.00 52.59 81 PRO A N 1
ATOM 648 C CA . PRO A 1 105 ? 7.758 7.093 -5.190 1.00 54.04 81 PRO A CA 1
ATOM 649 C C . PRO A 1 105 ? 7.631 7.700 -3.790 1.00 52.84 81 PRO A C 1
ATOM 650 O O . PRO A 1 105 ? 7.205 8.848 -3.651 1.00 51.59 81 PRO A O 1
ATOM 654 N N . GLY A 1 106 ? 7.988 6.916 -2.771 1.00 52.86 82 GLY A N 1
ATOM 655 C CA . GLY A 1 106 ? 7.965 7.370 -1.380 1.00 50.83 82 GLY A CA 1
ATOM 656 C C . GLY A 1 106 ? 6.645 7.148 -0.656 1.00 52.19 82 GLY A C 1
ATOM 657 O O . GLY A 1 106 ? 6.528 7.468 0.528 1.00 51.56 82 GLY A O 1
ATOM 658 N N . LYS A 1 107 ? 5.651 6.604 -1.360 1.00 49.67 83 LYS A N 1
ATOM 659 C CA . LYS A 1 107 ? 4.336 6.357 -0.767 1.00 50.39 83 LYS A CA 1
ATOM 660 C C . LYS A 1 107 ? 4.210 4.953 -0.173 1.00 47.63 83 LYS A C 1
ATOM 661 O O . LYS A 1 107 ? 3.569 4.771 0.866 1.00 46.83 83 LYS A O 1
ATOM 667 N N . LEU A 1 108 ? 4.810 3.970 -0.839 1.00 45.08 84 LEU A N 1
ATOM 668 C CA . LEU A 1 108 ? 4.761 2.581 -0.380 1.00 44.31 84 LEU A CA 1
ATOM 669 C C . LEU A 1 108 ? 5.818 2.326 0.701 1.00 46.71 84 LEU A C 1
ATOM 670 O O . LEU A 1 108 ? 6.975 2.707 0.533 1.00 49.16 84 LEU A O 1
ATOM 675 N N . PRO A 1 109 ? 5.420 1.677 1.812 1.00 48.08 85 PRO A N 1
ATOM 676 C CA . PRO A 1 109 ? 6.290 1.496 2.980 1.00 48.63 85 PRO A CA 1
ATOM 677 C C . PRO A 1 109 ? 7.341 0.382 2.869 1.00 52.21 85 PRO A C 1
ATOM 678 O O . PRO A 1 109 ? 8.458 0.554 3.359 1.00 53.03 85 PRO A O 1
ATOM 682 N N . ALA A 1 110 ? 6.981 -0.744 2.253 1.00 52.25 86 ALA A N 1
ATOM 683 C CA . ALA A 1 110 ? 7.845 -1.927 2.215 1.00 54.99 86 ALA A CA 1
ATOM 684 C C . ALA A 1 110 ? 8.787 -1.874 1.019 1.00 56.28 86 ALA A C 1
ATOM 685 O O . ALA A 1 110 ? 8.833 -0.865 0.305 1.00 56.76 86 ALA A O 1
ATOM 687 N N . GLU A 1 111 ? 9.534 -2.955 0.799 1.00 55.31 87 GLU A N 1
ATOM 688 C CA . GLU A 1 111 ? 10.469 -3.004 -0.321 1.00 57.35 87 GLU A CA 1
ATOM 689 C C . GLU A 1 111 ? 9.738 -2.877 -1.654 1.00 55.43 87 GLU A C 1
ATOM 690 O O . GLU A 1 111 ? 8.759 -3.583 -1.908 1.00 55.42 87 GLU A O 1
ATOM 696 N N . THR A 1 112 ? 10.219 -1.966 -2.494 1.00 55.53 88 THR A N 1
ATOM 697 C CA . THR A 1 112 ? 9.601 -1.708 -3.789 1.00 54.38 88 THR A CA 1
ATOM 698 C C . THR A 1 112 ? 10.539 -2.035 -4.951 1.00 55.29 88 THR A C 1
ATOM 699 O O . THR A 1 112 ? 11.764 -1.995 -4.808 1.00 53.97 88 THR A O 1
ATOM 703 N N . LEU A 1 113 ? 9.945 -2.372 -6.094 1.00 55.04 89 LEU A N 1
ATOM 704 C CA . LEU A 1 113 ? 10.613 -2.206 -7.374 1.00 56.85 89 LEU A CA 1
ATOM 705 C C . LEU A 1 113 ? 10.135 -0.897 -8.007 1.00 55.64 89 LEU A C 1
ATOM 706 O O . LEU A 1 113 ? 9.022 -0.421 -7.732 1.00 50.83 89 LEU A O 1
ATOM 711 N N . SER A 1 114 ? 10.990 -0.306 -8.832 1.00 56.90 90 SER A N 1
ATOM 712 C CA . SER A 1 114 ? 10.729 1.012 -9.380 1.00 56.79 90 SER A CA 1
ATOM 713 C C . SER A 1 114 ? 10.787 0.978 -10.910 1.00 56.96 90 SER A C 1
ATOM 714 O O . SER A 1 114 ? 11.392 0.074 -11.487 1.00 57.54 90 SER A O 1
ATOM 717 N N . TYR A 1 115 ? 10.142 1.947 -11.560 1.00 55.00 91 TYR A N 1
ATOM 718 C CA . TYR A 1 115 ? 10.215 2.080 -13.019 1.00 58.46 91 TYR A CA 1
ATOM 719 C C . TYR A 1 115 ? 10.110 3.544 -13.453 1.00 62.08 91 TYR A C 1
ATOM 720 O O . TYR A 1 115 ? 9.134 4.234 -13.126 1.00 57.68 91 TYR A O 1
ATOM 729 N N . GLU A 1 116 ? 11.128 4.004 -14.185 1.00 67.08 92 GLU A N 1
ATOM 730 C CA . GLU A 1 116 ? 11.177 5.378 -14.699 1.00 72.38 92 GLU A CA 1
ATOM 731 C C . GLU A 1 116 ? 10.651 5.496 -16.133 1.00 73.35 92 GLU A C 1
ATOM 732 O O . GLU A 1 116 ? 10.821 4.584 -16.950 1.00 75.28 92 GLU A O 1
ATOM 738 N N . TYR A 1 117 ? 10.011 6.630 -16.417 1.00 71.00 93 TYR A N 1
ATOM 739 C CA . TYR A 1 117 ? 9.460 6.943 -17.739 1.00 69.27 93 TYR A CA 1
ATOM 740 C C . TYR A 1 117 ? 9.422 8.459 -17.943 1.00 72.75 93 TYR A C 1
ATOM 741 O O . TYR A 1 117 ? 9.339 9.220 -16.974 1.00 71.88 93 TYR A O 1
ATOM 750 N N . GLU A 1 118 ? 9.484 8.887 -19.203 1.00 77.27 94 GLU A N 1
ATOM 751 C CA . GLU A 1 118 ? 9.565 10.309 -19.557 1.00 79.58 94 GLU A CA 1
ATOM 752 C C . GLU A 1 118 ? 8.296 11.091 -19.212 1.00 81.08 94 GLU A C 1
ATOM 753 O O . GLU A 1 118 ? 7.183 10.659 -19.520 1.00 81.84 94 GLU A O 1
ATOM 759 N N . THR A 1 123 ? 11.099 13.215 -16.504 1.00 74.80 99 THR A N 1
ATOM 760 C CA . THR A 1 123 ? 10.991 11.847 -16.007 1.00 72.73 99 THR A CA 1
ATOM 761 C C . THR A 1 123 ? 10.111 11.779 -14.757 1.00 68.38 99 THR A C 1
ATOM 762 O O . THR A 1 123 ? 10.307 12.534 -13.808 1.00 67.99 99 THR A O 1
ATOM 766 N N . ASP A 1 124 ? 9.128 10.885 -14.773 1.00 66.45 100 ASP A N 1
ATOM 767 C CA . ASP A 1 124 ? 8.399 10.546 -13.559 1.00 65.09 100 ASP A CA 1
ATOM 768 C C . ASP A 1 124 ? 8.713 9.095 -13.214 1.00 61.55 100 ASP A C 1
ATOM 769 O O . ASP A 1 124 ? 9.475 8.437 -13.930 1.00 61.13 100 ASP A O 1
ATOM 774 N N . SER A 1 125 ? 8.150 8.606 -12.112 1.00 58.65 101 SER A N 1
ATOM 775 C CA . SER A 1 125 ? 8.432 7.250 -11.646 1.00 57.66 101 SER A CA 1
ATOM 776 C C . SER A 1 125 ? 7.253 6.632 -10.891 1.00 52.51 101 SER A C 1
ATOM 777 O O . SER A 1 125 ? 6.477 7.333 -10.232 1.00 52.43 101 SER A O 1
ATOM 780 N N . LEU A 1 126 ? 7.129 5.316 -11.006 1.00 47.95 102 LEU A N 1
ATOM 781 C CA . LEU A 1 126 ? 6.124 4.561 -10.269 1.00 45.71 102 LEU A CA 1
ATOM 782 C C . LEU A 1 126 ? 6.769 3.354 -9.602 1.00 41.46 102 LEU A C 1
ATOM 783 O O . LEU A 1 126 ? 7.812 2.872 -10.054 1.00 40.29 102 LEU A O 1
ATOM 788 N N . GLU A 1 127 ? 6.148 2.899 -8.515 1.00 39.29 103 GLU A N 1
ATOM 789 C CA . GLU A 1 127 ? 6.670 1.833 -7.664 1.00 38.51 103 GLU A CA 1
ATOM 790 C C . GLU A 1 127 ? 5.558 0.842 -7.343 1.00 35.90 103 GLU A C 1
ATOM 791 O O . GLU A 1 127 ? 4.355 1.179 -7.356 1.00 32.78 103 GLU A O 1
ATOM 797 N N . ILE A 1 128 ? 5.969 -0.380 -7.045 1.00 35.26 104 ILE A N 1
ATOM 798 C CA . ILE A 1 128 ? 5.053 -1.441 -6.664 1.00 35.44 104 ILE A CA 1
ATOM 799 C C . ILE A 1 128 ? 5.760 -2.240 -5.579 1.00 38.62 104 ILE A C 1
ATOM 800 O O . ILE A 1 128 ? 7.002 -2.323 -5.564 1.00 38.32 104 ILE A O 1
ATOM 805 N N . HIS A 1 129 ? 4.995 -2.808 -4.656 1.00 40.29 105 HIS A N 1
ATOM 806 C CA . HIS A 1 129 ? 5.603 -3.653 -3.632 1.00 43.28 105 HIS A CA 1
ATOM 807 C C . HIS A 1 129 ? 6.219 -4.869 -4.292 1.00 45.14 105 HIS A C 1
ATOM 808 O O . HIS A 1 129 ? 5.601 -5.495 -5.167 1.00 41.18 105 HIS A O 1
ATOM 815 N N . LYS A 1 130 ? 7.453 -5.168 -3.883 1.00 50.17 106 LYS A N 1
ATOM 816 C CA . LYS A 1 130 ? 8.174 -6.379 -4.290 1.00 54.76 106 LYS A CA 1
ATOM 817 C C . LYS A 1 130 ? 7.273 -7.632 -4.296 1.00 51.56 106 LYS A C 1
ATOM 818 O O . LYS A 1 130 ? 7.309 -8.421 -5.242 1.00 51.61 106 LYS A O 1
ATOM 824 N N . ASP A 1 131 ? 6.456 -7.794 -3.256 1.00 48.73 107 ASP A N 1
ATOM 825 C CA . ASP A 1 131 ? 5.617 -8.995 -3.106 1.00 50.56 107 ASP A CA 1
ATOM 826 C C . ASP A 1 131 ? 4.151 -8.837 -3.552 1.00 48.26 107 ASP A C 1
ATOM 827 O O . ASP A 1 131 ? 3.324 -9.723 -3.298 1.00 48.69 107 ASP A O 1
ATOM 832 N N . ALA A 1 132 ? 3.839 -7.727 -4.224 1.00 46.18 108 ALA A N 1
ATOM 833 C CA . ALA A 1 132 ? 2.462 -7.432 -4.650 1.00 43.78 108 ALA A CA 1
ATOM 834 C C . ALA A 1 132 ? 1.886 -8.521 -5.555 1.00 44.04 108 ALA A C 1
ATOM 835 O O . ALA A 1 132 ? 0.718 -8.897 -5.419 1.00 42.47 108 ALA A O 1
ATOM 837 N N . VAL A 1 133 ? 2.721 -9.016 -6.472 1.00 43.70 109 VAL A N 1
ATOM 838 C CA . VAL A 1 133 ? 2.290 -9.935 -7.520 1.00 42.79 109 VAL A CA 1
ATOM 839 C C . VAL A 1 133 ? 3.177 -11.176 -7.542 1.00 45.00 109 VAL A C 1
ATOM 840 O O . VAL A 1 133 ? 4.409 -11.080 -7.538 1.00 42.28 109 VAL A O 1
ATOM 844 N N . LEU A 1 134 ? 2.532 -12.336 -7.544 1.00 48.04 110 LEU A N 1
ATOM 845 C CA . LEU A 1 134 ? 3.236 -13.594 -7.656 1.00 49.75 110 LEU A CA 1
ATOM 846 C C . LEU A 1 134 ? 3.610 -13.793 -9.103 1.00 51.34 110 LEU A C 1
ATOM 847 O O . LEU A 1 134 ? 2.963 -13.257 -10.007 1.00 52.00 110 LEU A O 1
ATOM 852 N N . GLU A 1 135 ? 4.672 -14.555 -9.317 1.00 53.12 111 GLU A N 1
ATOM 853 C CA . GLU A 1 135 ? 5.082 -14.927 -10.651 1.00 54.66 111 GLU A CA 1
ATOM 854 C C . GLU A 1 135 ? 3.973 -15.772 -11.279 1.00 52.63 111 GLU A C 1
ATOM 855 O O . GLU A 1 135 ? 3.531 -16.769 -10.703 1.00 54.36 111 GLU A O 1
ATOM 861 N N . GLY A 1 136 ? 3.498 -15.340 -12.441 1.00 48.88 112 GLY A N 1
ATOM 862 C CA . GLY A 1 136 ? 2.482 -16.082 -13.169 1.00 46.87 112 GLY A CA 1
ATOM 863 C C . GLY A 1 136 ? 1.079 -15.538 -13.005 1.00 43.52 112 GLY A C 1
ATOM 864 O O . GLY A 1 136 ? 0.211 -15.825 -13.823 1.00 44.87 112 GLY A O 1
ATOM 865 N N . GLN A 1 137 ? 0.854 -14.758 -11.949 1.00 41.08 113 GLN A N 1
ATOM 866 C CA . GLN A 1 137 ? -0.445 -14.128 -11.727 1.00 40.22 113 GLN A CA 1
ATOM 867 C C . GLN A 1 137 ? -0.871 -13.185 -12.854 1.00 36.33 113 GLN A C 1
ATOM 868 O O . GLN A 1 137 ? -0.071 -12.404 -13.367 1.00 36.78 113 GLN A O 1
ATOM 874 N N . ARG A 1 138 ? -2.142 -13.284 -13.227 1.00 33.62 114 ARG A N 1
ATOM 875 C CA . ARG A 1 138 ? -2.708 -12.508 -14.318 1.00 31.74 114 ARG A CA 1
ATOM 876 C C . ARG A 1 138 ? -3.387 -11.277 -13.727 1.00 30.34 114 ARG A C 1
ATOM 877 O O . ARG A 1 138 ? -4.185 -11.386 -12.802 1.00 30.05 114 ARG A O 1
ATOM 885 N N . VAL A 1 139 ? -3.067 -10.115 -14.272 1.00 30.68 115 VAL A N 1
ATOM 886 C CA . VAL A 1 139 ? -3.492 -8.867 -13.663 1.00 29.49 115 VAL A CA 1
ATOM 887 C C . VAL A 1 139 ? -4.267 -8.025 -14.659 1.00 28.80 115 VAL A C 1
ATOM 888 O O . VAL A 1 139 ? -3.839 -7.863 -15.796 1.00 29.89 115 VAL A O 1
ATOM 892 N N . VAL A 1 140 ? -5.400 -7.467 -14.227 1.00 27.40 116 VAL A N 1
ATOM 893 C CA . VAL A 1 140 ? -6.051 -6.428 -15.018 1.00 26.13 116 VAL A CA 1
ATOM 894 C C . VAL A 1 140 ? -5.680 -5.060 -14.417 1.00 26.73 116 VAL A C 1
ATOM 895 O O . VAL A 1 140 ? -5.784 -4.848 -13.206 1.00 26.84 116 VAL A O 1
ATOM 899 N N . ILE A 1 141 ? -5.221 -4.153 -15.270 1.00 26.46 117 ILE A N 1
ATOM 900 C CA . ILE A 1 141 ? -4.872 -2.798 -14.853 1.00 25.72 117 ILE A CA 1
ATOM 901 C C . ILE A 1 141 ? -6.085 -1.894 -15.141 1.00 23.65 117 ILE A C 1
ATOM 902 O O . ILE A 1 141 ? -6.634 -1.882 -16.251 1.00 23.74 117 ILE A O 1
ATOM 907 N N . VAL A 1 142 ? -6.492 -1.141 -14.132 1.00 24.37 118 VAL A N 1
ATOM 908 C CA . VAL A 1 142 ? -7.669 -0.288 -14.244 1.00 24.46 118 VAL A CA 1
ATOM 909 C C . VAL A 1 142 ? -7.247 1.179 -14.044 1.00 24.38 118 VAL A C 1
ATOM 910 O O . VAL A 1 142 ? -6.457 1.459 -13.181 1.00 25.33 118 VAL A O 1
ATOM 914 N N . ASP A 1 143 ? -7.752 2.098 -14.851 1.00 26.37 119 ASP A N 1
ATOM 915 C CA . ASP A 1 143 ? -7.554 3.524 -14.566 1.00 28.80 119 ASP A CA 1
ATOM 916 C C . ASP A 1 143 ? -8.786 4.267 -15.036 1.00 28.68 119 ASP A C 1
ATOM 917 O O . ASP A 1 143 ? -9.615 3.703 -15.759 1.00 26.94 119 ASP A O 1
ATOM 922 N N . ASP A 1 144 ? -8.935 5.522 -14.619 1.00 28.93 120 ASP A N 1
ATOM 923 C CA . ASP A 1 144 ? -10.124 6.277 -14.998 1.00 30.37 120 ASP A CA 1
ATOM 924 C C . ASP A 1 144 ? -10.104 6.666 -16.478 1.00 27.89 120 ASP A C 1
ATOM 925 O O . ASP A 1 144 ? -11.124 6.555 -17.169 1.00 26.30 120 ASP A O 1
ATOM 930 N N . LEU A 1 145 ? -8.937 7.085 -16.969 1.00 28.23 121 LEU A N 1
ATOM 931 C CA . LEU A 1 145 ? -8.851 7.658 -18.299 1.00 29.06 121 LEU A CA 1
ATOM 932 C C . LEU A 1 145 ? -7.546 7.292 -18.976 1.00 29.51 121 LEU A C 1
ATOM 933 O O . LEU A 1 145 ? -6.490 7.318 -18.340 1.00 31.59 121 LEU A O 1
ATOM 938 N N . LEU A 1 146 ? -7.640 6.938 -20.262 1.00 29.93 122 LEU A N 1
ATOM 939 C CA . LEU A 1 146 ? -6.471 6.684 -21.104 1.00 29.17 122 LEU A CA 1
ATOM 940 C C . LEU A 1 146 ? -6.148 7.946 -21.888 1.00 29.68 122 LEU A C 1
ATOM 941 O O . LEU A 1 146 ? -6.928 8.361 -22.727 1.00 29.83 122 LEU A O 1
ATOM 946 N N . ALA A 1 147 ? -5.004 8.559 -21.595 1.00 33.28 123 ALA A N 1
ATOM 947 C CA . ALA A 1 147 ? -4.524 9.713 -22.363 1.00 34.88 123 ALA A CA 1
ATOM 948 C C . ALA A 1 147 ? -3.362 9.246 -23.241 1.00 35.24 123 ALA A C 1
ATOM 949 O O . ALA A 1 147 ? -3.592 8.502 -24.193 1.00 35.76 123 ALA A O 1
ATOM 951 N N . THR A 1 148 ? -2.128 9.640 -22.925 1.00 34.93 124 THR A N 1
ATOM 952 C CA . THR A 1 148 ? -0.971 9.231 -23.746 1.00 35.57 124 THR A CA 1
ATOM 953 C C . THR A 1 148 ? -0.567 7.781 -23.497 1.00 35.97 124 THR A C 1
ATOM 954 O O . THR A 1 148 ? 0.033 7.145 -24.359 1.00 36.07 124 THR A O 1
ATOM 958 N N . GLY A 1 149 ? -0.887 7.277 -22.310 1.00 36.89 125 GLY A N 1
ATOM 959 C CA . GLY A 1 149 ? -0.599 5.887 -21.950 1.00 35.62 125 GLY A CA 1
ATOM 960 C C . GLY A 1 149 ? 0.684 5.666 -21.165 1.00 35.51 125 GLY A C 1
ATOM 961 O O . GLY A 1 149 ? 0.976 4.536 -20.777 1.00 35.49 125 GLY A O 1
ATOM 962 N N . GLY A 1 150 ? 1.437 6.740 -20.897 1.00 35.35 126 GLY A N 1
ATOM 963 C CA . GLY A 1 150 ? 2.733 6.648 -20.196 1.00 33.53 126 GLY A CA 1
ATOM 964 C C . GLY A 1 150 ? 2.697 5.960 -18.842 1.00 33.90 126 GLY A C 1
ATOM 965 O O . GLY A 1 150 ? 3.430 4.980 -18.601 1.00 32.70 126 GLY A O 1
ATOM 966 N N . THR A 1 151 ? 1.836 6.452 -17.952 1.00 33.82 127 THR A N 1
ATOM 967 C CA . THR A 1 151 ? 1.750 5.915 -16.588 1.00 36.62 127 THR A CA 1
ATOM 968 C C . THR A 1 151 ? 1.234 4.473 -16.572 1.00 35.63 127 THR A C 1
ATOM 969 O O . THR A 1 151 ? 1.659 3.667 -15.751 1.00 35.90 127 THR A O 1
ATOM 973 N N . ILE A 1 152 ? 0.337 4.154 -17.503 1.00 34.03 128 ILE A N 1
ATOM 974 C CA . ILE A 1 152 ? -0.148 2.774 -17.667 1.00 33.01 128 ILE A CA 1
ATOM 975 C C . ILE A 1 152 ? 0.947 1.861 -18.230 1.00 33.46 128 ILE A C 1
ATOM 976 O O . ILE A 1 152 ? 1.094 0.711 -17.798 1.00 34.81 128 ILE A O 1
ATOM 981 N N . TYR A 1 153 ? 1.712 2.369 -19.195 1.00 33.54 129 TYR A N 1
ATOM 982 C CA . TYR A 1 153 ? 2.850 1.628 -19.735 1.00 34.03 129 TYR A CA 1
ATOM 983 C C . TYR A 1 153 ? 3.790 1.259 -18.589 1.00 33.64 129 TYR A C 1
ATOM 984 O O . TYR A 1 153 ? 4.215 0.100 -18.460 1.00 32.18 129 TYR A O 1
ATOM 993 N N . ALA A 1 154 ? 4.089 2.247 -17.744 1.0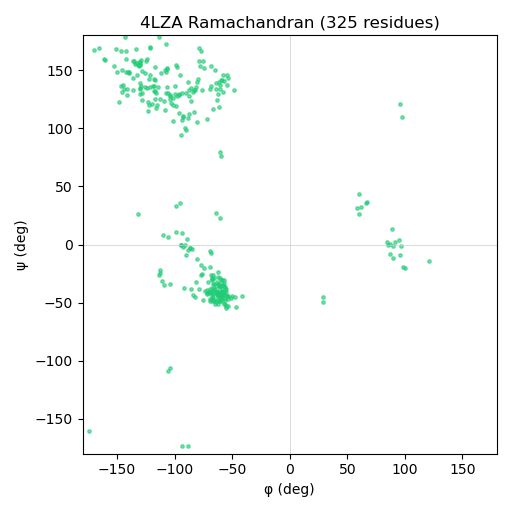0 34.63 130 ALA A N 1
ATOM 994 C CA . ALA A 1 154 ? 4.969 2.039 -16.603 1.00 35.35 130 ALA A CA 1
ATOM 995 C C . ALA A 1 154 ? 4.389 1.003 -15.651 1.00 35.34 130 ALA A C 1
ATOM 996 O O . ALA A 1 154 ? 5.119 0.139 -15.153 1.00 35.48 130 ALA A O 1
ATOM 998 N N . SER A 1 155 ? 3.073 1.077 -15.427 1.00 34.67 131 SER A N 1
ATOM 999 C CA . SER A 1 155 ? 2.363 0.147 -14.550 1.00 35.03 131 SER A CA 1
ATOM 1000 C C . SER A 1 155 ? 2.418 -1.285 -15.079 1.00 34.35 131 SER A C 1
ATOM 1001 O O . SER A 1 155 ? 2.597 -2.239 -14.310 1.00 35.83 131 SER A O 1
ATOM 1004 N N . ALA A 1 156 ? 2.223 -1.439 -16.384 1.00 33.86 132 ALA A N 1
ATOM 1005 C CA . ALA A 1 156 ? 2.371 -2.755 -17.025 1.00 34.03 132 ALA A CA 1
ATOM 1006 C C . ALA A 1 156 ? 3.785 -3.301 -16.851 1.00 34.15 132 ALA A C 1
ATOM 1007 O O . ALA A 1 156 ? 3.963 -4.462 -16.479 1.00 33.28 132 ALA A O 1
ATOM 1009 N N . LYS A 1 157 ? 4.789 -2.461 -17.096 1.00 35.00 133 LYS A N 1
ATOM 1010 C CA . LYS A 1 157 ? 6.187 -2.892 -16.932 1.00 36.33 133 LYS A CA 1
ATOM 1011 C C . LYS A 1 157 ? 6.517 -3.310 -15.496 1.00 35.84 133 LYS A C 1
ATOM 1012 O O . LYS A 1 157 ? 7.303 -4.232 -15.285 1.00 35.67 133 LYS A O 1
ATOM 1018 N N . LEU A 1 158 ? 5.902 -2.651 -14.515 1.00 34.58 134 LEU A N 1
ATOM 1019 C CA . LEU A 1 158 ? 6.127 -2.986 -13.100 1.00 35.39 134 LEU A CA 1
ATOM 1020 C C . LEU A 1 158 ? 5.507 -4.338 -12.755 1.00 35.36 134 LEU A C 1
ATOM 1021 O O . LEU A 1 158 ? 6.110 -5.138 -12.042 1.00 34.96 134 LEU A O 1
ATOM 1026 N N . VAL A 1 159 ? 4.303 -4.585 -13.272 1.00 36.07 135 VAL A N 1
ATOM 1027 C CA . VAL A 1 159 ? 3.621 -5.864 -13.060 1.00 35.68 135 VAL A CA 1
ATOM 1028 C C . VAL A 1 159 ? 4.470 -7.003 -13.624 1.00 36.71 135 VAL A C 1
ATOM 1029 O O . VAL A 1 159 ? 4.671 -8.031 -12.973 1.00 37.70 135 VAL A O 1
ATOM 1033 N N . GLU A 1 160 ? 4.962 -6.805 -14.843 1.00 37.03 136 GLU A N 1
ATOM 1034 C CA . GLU A 1 160 ? 5.818 -7.787 -15.506 1.00 35.54 136 GLU A CA 1
ATOM 1035 C C . GLU A 1 160 ? 7.170 -7.920 -14.810 1.00 36.34 136 GLU A C 1
ATOM 1036 O O . GLU A 1 160 ? 7.759 -8.992 -14.830 1.00 35.17 136 GLU A O 1
ATOM 1042 N N . SER A 1 161 ? 7.654 -6.851 -14.175 1.00 38.83 137 SER A N 1
ATOM 1043 C CA . SER A 1 161 ? 8.902 -6.951 -13.386 1.00 41.21 137 SER A CA 1
ATOM 1044 C C . SER A 1 161 ? 8.816 -7.986 -12.266 1.00 41.60 137 SER A C 1
ATOM 1045 O O . SER A 1 161 ? 9.824 -8.587 -11.898 1.00 42.61 137 SER A O 1
ATOM 1048 N N . LEU A 1 162 ? 7.614 -8.181 -11.727 1.00 40.10 138 LEU A N 1
ATOM 1049 C CA . LEU A 1 162 ? 7.370 -9.175 -10.682 1.00 41.05 138 LEU A CA 1
ATOM 1050 C C . LEU A 1 162 ? 7.030 -10.545 -11.263 1.00 40.95 138 LEU A C 1
ATOM 1051 O O . LEU A 1 162 ? 6.880 -11.526 -10.536 1.00 41.53 138 LEU A O 1
ATOM 1056 N N . GLY A 1 163 ? 6.907 -10.616 -12.578 1.00 39.89 139 GLY A N 1
ATOM 1057 C CA . GLY A 1 163 ? 6.574 -11.883 -13.231 1.00 40.16 139 GLY A CA 1
ATOM 1058 C C . GLY A 1 163 ? 5.071 -12.075 -13.343 1.00 37.93 139 GLY A C 1
ATOM 1059 O O . GLY A 1 163 ? 4.599 -13.171 -13.607 1.00 38.53 139 GLY A O 1
ATOM 1060 N N . GLY A 1 164 ? 4.324 -11.001 -13.111 1.00 36.12 140 GLY A N 1
ATOM 1061 C CA . GLY A 1 164 ? 2.892 -11.002 -13.352 1.00 33.87 140 GLY A CA 1
ATOM 1062 C C . GLY A 1 164 ? 2.655 -10.825 -14.837 1.00 32.55 140 GLY A C 1
ATOM 1063 O O . GLY A 1 164 ? 3.520 -10.320 -15.547 1.00 34.91 140 GLY A O 1
ATOM 1064 N N . ILE A 1 165 ? 1.487 -11.245 -15.310 1.00 31.18 141 ILE A N 1
ATOM 1065 C CA . ILE A 1 165 ? 1.115 -11.069 -16.713 1.00 32.15 141 ILE A CA 1
ATOM 1066 C C . ILE A 1 165 ? -0.120 -10.164 -16.817 1.00 30.20 141 ILE A C 1
ATOM 1067 O O . ILE A 1 165 ? -1.152 -10.434 -16.209 1.00 30.48 141 ILE A O 1
ATOM 1072 N N . VAL A 1 166 ? 0.006 -9.096 -17.592 1.00 29.04 142 VAL A N 1
ATOM 1073 C CA . VAL A 1 166 ? -1.105 -8.184 -17.845 1.00 27.85 142 VAL A CA 1
ATOM 1074 C C . VAL A 1 166 ? -2.146 -8.834 -18.753 1.00 28.10 142 VAL A C 1
ATOM 1075 O O . VAL A 1 166 ? -1.901 -9.051 -19.946 1.00 28.86 142 VAL A O 1
ATOM 1079 N N . ASP A 1 167 ? -3.297 -9.190 -18.185 1.00 29.12 143 ASP A N 1
ATOM 1080 C CA . ASP A 1 167 ? -4.367 -9.782 -18.983 1.00 30.89 143 ASP A CA 1
ATOM 1081 C C . ASP A 1 167 ? -4.969 -8.738 -19.936 1.00 30.64 143 ASP A C 1
ATOM 1082 O O . ASP A 1 167 ? -5.182 -8.991 -21.122 1.00 29.15 143 ASP A O 1
ATOM 1087 N N . SER A 1 168 ? -5.244 -7.561 -19.384 1.00 30.96 144 SER A N 1
ATOM 1088 C CA . SER A 1 168 ? -5.901 -6.493 -20.119 1.00 30.10 144 SER A CA 1
ATOM 1089 C C . SER A 1 168 ? -5.848 -5.220 -19.296 1.00 29.38 144 SER A C 1
ATOM 1090 O O . SER A 1 168 ? -5.494 -5.240 -18.118 1.00 28.11 144 SER A O 1
ATOM 1093 N N . ILE A 1 169 ? -6.177 -4.114 -19.950 1.00 28.47 145 ILE A N 1
ATOM 1094 C CA . ILE A 1 169 ? -6.131 -2.798 -19.352 1.00 27.69 145 ILE A CA 1
ATOM 1095 C C . ILE A 1 169 ? -7.493 -2.150 -19.655 1.00 25.63 145 ILE A C 1
ATOM 1096 O O . ILE A 1 169 ? -7.916 -2.120 -20.814 1.00 25.76 145 ILE A O 1
ATOM 1101 N N . ILE A 1 170 ? -8.150 -1.615 -18.630 1.00 25.08 146 ILE A N 1
ATOM 1102 C CA . ILE A 1 170 ? -9.524 -1.102 -18.789 1.00 24.64 146 ILE A CA 1
ATOM 1103 C C . ILE A 1 170 ? -9.669 0.318 -18.233 1.00 24.13 146 ILE A C 1
ATOM 1104 O O . ILE A 1 170 ? -9.124 0.664 -17.173 1.00 23.91 146 ILE A O 1
ATOM 1109 N N . PHE A 1 171 ? -10.404 1.136 -18.969 1.00 24.55 147 PHE A N 1
ATOM 1110 C CA . PHE A 1 171 ? -10.602 2.513 -18.568 1.00 25.08 147 PHE A CA 1
ATOM 1111 C C . PHE A 1 171 ? -12.080 2.827 -18.576 1.00 24.88 147 PHE A C 1
ATOM 1112 O O . PHE A 1 171 ? -12.838 2.293 -19.385 1.00 23.66 147 PHE A O 1
ATOM 1120 N N . LEU A 1 172 ? -12.496 3.733 -17.694 1.00 24.79 148 LEU A N 1
ATOM 1121 C CA . LEU A 1 172 ? -13.817 4.328 -17.867 1.00 24.99 148 LEU A CA 1
ATOM 1122 C C . LEU A 1 172 ? -13.893 5.089 -19.206 1.00 26.41 148 LEU A C 1
ATOM 1123 O O . LEU A 1 172 ? -14.854 4.951 -19.967 1.00 25.97 148 LEU A O 1
ATOM 1128 N N . THR A 1 173 ? -12.886 5.920 -19.458 1.00 28.67 149 THR A N 1
ATOM 1129 C CA . THR A 1 173 ? -12.855 6.809 -20.610 1.00 29.55 149 THR A CA 1
ATOM 1130 C C . THR A 1 173 ? -11.505 6.769 -21.331 1.00 26.69 149 THR A C 1
ATOM 1131 O O . THR A 1 173 ? -10.477 6.407 -20.748 1.00 28.20 149 THR A O 1
ATOM 1135 N N . GLU A 1 174 ? -11.529 7.123 -22.612 1.00 25.17 150 GLU A N 1
ATOM 1136 C CA . GLU A 1 174 ? -10.342 7.115 -23.454 1.00 26.61 150 GLU A CA 1
ATOM 1137 C C . GLU A 1 174 ? -10.384 8.323 -24.388 1.00 26.54 150 GLU A C 1
ATOM 1138 O O . GLU A 1 174 ? -11.364 8.530 -25.109 1.00 27.54 150 GLU A O 1
ATOM 1144 N N . LEU A 1 175 ? -9.301 9.093 -24.414 1.00 28.42 151 LEU A N 1
ATOM 1145 C CA . LEU A 1 175 ? -9.185 10.197 -25.361 1.00 30.90 151 LEU A CA 1
ATOM 1146 C C . LEU A 1 175 ? -8.525 9.661 -26.613 1.00 32.31 151 LEU A C 1
ATOM 1147 O O . LEU A 1 175 ? -7.3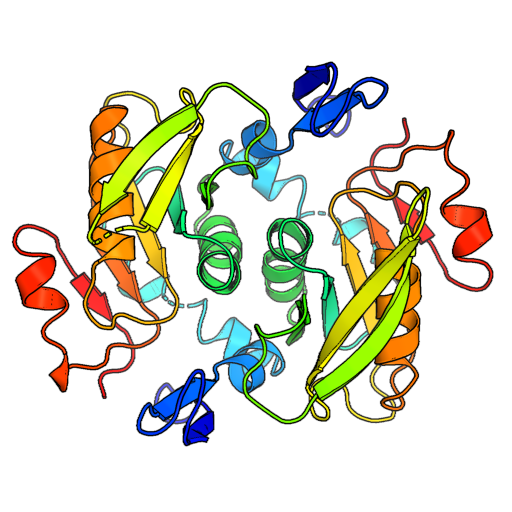11 9.484 -26.658 1.00 33.70 151 LEU A O 1
ATOM 1152 N N . THR A 1 176 ? -9.335 9.374 -27.621 1.00 34.42 152 THR A N 1
ATOM 1153 C CA . THR A 1 176 ? -8.844 8.664 -28.803 1.00 38.45 152 THR A CA 1
ATOM 1154 C C . THR A 1 176 ? -7.846 9.487 -29.619 1.00 41.33 152 THR A C 1
ATOM 1155 O O . THR A 1 176 ? -6.986 8.934 -30.301 1.00 42.65 152 THR A O 1
ATOM 1159 N N . PHE A 1 177 ? -7.948 10.808 -29.527 1.00 43.66 153 PHE A N 1
ATOM 1160 C CA . PHE A 1 177 ? -7.030 11.695 -30.244 1.00 46.40 153 PHE A CA 1
ATOM 1161 C C . PHE A 1 177 ? -5.586 11.675 -29.716 1.00 45.35 153 PHE A C 1
ATOM 1162 O O . PHE A 1 177 ? -4.711 12.281 -30.321 1.00 46.73 153 PHE A O 1
ATOM 1170 N N . LEU A 1 178 ? -5.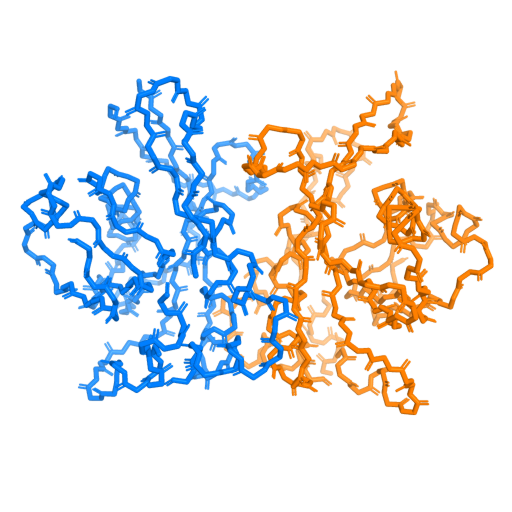340 10.966 -28.613 1.00 44.20 154 LEU A N 1
ATOM 1171 C CA . LEU A 1 178 ? -4.013 10.936 -27.972 1.00 46.16 154 LEU A CA 1
ATOM 1172 C C . LEU A 1 178 ? -3.163 9.657 -28.127 1.00 48.55 154 LEU A C 1
ATOM 1173 O O . LEU A 1 178 ? -2.117 9.541 -27.482 1.00 53.54 154 LEU A O 1
ATOM 1178 N N . ASP A 1 179 ? -3.609 8.700 -28.938 1.00 46.87 155 ASP A N 1
ATOM 1179 C CA . ASP A 1 179 ? -2.770 7.536 -29.320 1.00 45.85 155 ASP A CA 1
ATOM 1180 C C . ASP A 1 179 ? -2.290 6.640 -28.176 1.00 40.49 155 ASP A C 1
ATOM 1181 O O . ASP A 1 179 ? -1.249 5.974 -28.294 1.00 37.87 155 ASP A O 1
ATOM 1186 N N . GLY A 1 180 ? -3.037 6.623 -27.076 1.00 36.68 156 GLY A N 1
ATOM 1187 C CA . GLY A 1 180 ? -2.733 5.744 -25.953 1.00 35.46 156 GLY A CA 1
ATOM 1188 C C . GLY A 1 180 ? -2.656 4.290 -26.380 1.00 32.32 156 GLY A C 1
ATOM 1189 O O . GLY A 1 180 ? -1.786 3.541 -25.897 1.00 31.16 156 GLY A O 1
ATOM 1190 N N . ARG A 1 181 ? -3.548 3.895 -27.295 1.00 30.39 157 ARG A N 1
ATOM 1191 C CA . ARG A 1 181 ? -3.553 2.512 -27.810 1.00 30.68 157 ARG A CA 1
ATOM 1192 C C . ARG A 1 181 ? -2.240 2.133 -28.483 1.00 31.84 157 ARG A C 1
ATOM 1193 O O . ARG A 1 181 ? -1.739 1.015 -28.313 1.00 31.69 157 ARG A O 1
ATOM 1201 N N . LYS A 1 182 ? -1.671 3.072 -29.228 1.00 32.64 158 LYS A N 1
ATOM 1202 C CA . LYS A 1 182 ? -0.407 2.831 -29.914 1.00 34.67 158 LYS A CA 1
ATOM 1203 C C . LYS A 1 182 ? 0.744 2.657 -28.926 1.00 34.57 158 LYS A C 1
ATOM 1204 O O . LYS A 1 182 ? 1.564 1.736 -29.061 1.00 34.72 158 LYS A O 1
ATOM 1210 N N . LYS A 1 183 ? 0.794 3.540 -27.930 1.00 33.95 159 LYS A N 1
ATOM 1211 C CA . LYS A 1 183 ? 1.768 3.459 -26.852 1.00 34.52 159 LYS A CA 1
ATOM 1212 C C . LYS A 1 183 ? 1.675 2.112 -26.128 1.00 34.09 159 LYS A C 1
ATOM 1213 O O . LYS A 1 183 ? 2.688 1.557 -25.711 1.00 34.04 159 LYS A O 1
ATOM 1219 N N . LEU A 1 184 ? 0.458 1.586 -26.006 1.00 32.44 160 LEU A N 1
ATOM 1220 C CA . LEU A 1 184 ? 0.214 0.310 -25.330 1.00 31.60 160 LEU A CA 1
ATOM 1221 C C . LEU A 1 184 ? 0.075 -0.870 -26.304 1.00 31.13 160 LEU A C 1
ATOM 1222 O O . LEU A 1 184 ? -0.677 -1.818 -26.048 1.00 29.55 160 LEU A O 1
ATOM 1227 N N . ASP A 1 185 ? 0.804 -0.812 -27.418 1.00 31.84 161 ASP A N 1
ATOM 1228 C CA . ASP A 1 185 ? 0.787 -1.888 -28.395 1.00 35.38 161 ASP A CA 1
ATOM 1229 C C . ASP A 1 185 ? 1.133 -3.224 -27.711 1.00 34.02 161 ASP A C 1
ATOM 1230 O O . ASP A 1 185 ? 2.024 -3.286 -26.860 1.00 33.80 161 ASP A O 1
ATOM 1235 N N . GLY A 1 186 ? 0.400 -4.276 -28.056 1.00 32.83 162 GLY A N 1
ATOM 1236 C CA . GLY A 1 186 ? 0.643 -5.583 -27.462 1.00 34.97 162 GLY A CA 1
ATOM 1237 C C . GLY A 1 186 ? -0.251 -5.894 -26.271 1.00 34.30 162 GLY A C 1
ATOM 1238 O O . GLY A 1 186 ? -0.247 -7.021 -25.783 1.00 34.39 162 GLY A O 1
ATOM 1239 N N . TYR A 1 187 ? -1.015 -4.909 -25.789 1.00 31.84 163 TYR A N 1
ATOM 1240 C CA . TYR A 1 187 ? -1.959 -5.154 -24.683 1.00 29.86 163 TYR A CA 1
ATOM 1241 C C . TYR A 1 187 ? -3.403 -5.044 -25.167 1.00 29.03 163 TYR A C 1
ATOM 1242 O O . TYR A 1 187 ? -3.682 -4.306 -26.112 1.00 28.84 163 TYR A O 1
ATOM 1251 N N . ASP A 1 188 ? -4.296 -5.834 -24.569 1.00 28.83 164 ASP A N 1
ATOM 1252 C CA A ASP A 1 188 ? -5.718 -5.730 -24.851 0.50 28.30 164 ASP A CA 1
ATOM 1253 C CA B ASP A 1 188 ? -5.726 -5.731 -24.835 0.50 29.16 164 ASP A CA 1
ATOM 1254 C C . ASP A 1 188 ? -6.312 -4.541 -24.071 1.00 28.30 164 ASP A C 1
ATOM 1255 O O . ASP A 1 188 ? -6.284 -4.504 -22.837 1.00 28.64 164 ASP A O 1
ATOM 1264 N N . ILE A 1 189 ? -6.844 -3.576 -24.806 1.00 27.33 165 ILE A N 1
ATOM 1265 C CA . ILE A 1 189 ? -7.310 -2.334 -24.204 1.00 27.40 165 ILE A CA 1
ATOM 1266 C C . ILE A 1 189 ? -8.829 -2.246 -24.328 1.00 25.42 165 ILE A C 1
ATOM 1267 O O . ILE A 1 189 ? -9.390 -2.352 -25.428 1.00 24.99 165 ILE A O 1
ATOM 1272 N N . ILE A 1 190 ? -9.495 -2.050 -23.196 1.00 24.72 166 ILE A N 1
ATOM 1273 C CA . ILE A 1 190 ? -10.949 -1.866 -23.183 1.00 25.98 166 ILE A CA 1
ATOM 1274 C C . ILE A 1 190 ? -11.269 -0.476 -22.622 1.00 26.10 166 ILE A C 1
ATOM 1275 O O . ILE A 1 190 ? -10.664 -0.045 -21.631 1.00 26.32 166 ILE A O 1
ATOM 1280 N N . SER A 1 191 ? -12.201 0.231 -23.251 1.00 25.45 167 SER A N 1
ATOM 1281 C CA . SER A 1 191 ? -12.724 1.445 -22.613 1.00 24.77 167 SER A CA 1
ATOM 1282 C C . SER A 1 191 ? -14.219 1.581 -22.819 1.00 24.67 167 SER A C 1
ATOM 1283 O O . SER A 1 191 ? -14.741 1.186 -23.874 1.00 25.76 167 SER A O 1
ATOM 1286 N N . LEU A 1 192 ? -14.899 2.186 -21.839 1.00 23.96 168 LEU A N 1
ATOM 1287 C CA . LEU A 1 192 ? -16.347 2.251 -21.879 1.00 25.12 168 LEU A CA 1
ATOM 1288 C C . LEU A 1 192 ? -16.778 3.418 -22.721 1.00 25.74 168 LEU A C 1
ATOM 1289 O O . LEU A 1 192 ? -17.667 3.289 -23.557 1.00 26.24 168 LEU A O 1
ATOM 1294 N N . ILE A 1 193 ? -16.108 4.544 -22.526 1.00 26.88 169 ILE A N 1
ATOM 1295 C CA . ILE A 1 193 ? -16.490 5.774 -23.201 1.00 28.03 169 ILE A CA 1
ATOM 1296 C C . ILE A 1 193 ? -15.328 6.319 -24.015 1.00 28.85 169 ILE A C 1
ATOM 1297 O O . ILE A 1 193 ? -14.279 6.660 -23.475 1.00 30.59 169 ILE A O 1
ATOM 1302 N N . LYS A 1 194 ? -15.525 6.440 -25.319 1.00 28.69 170 LYS A N 1
ATOM 1303 C CA . LYS A 1 194 ? -14.496 6.998 -26.175 1.00 29.11 170 LYS A CA 1
ATOM 1304 C C . LYS A 1 194 ? -14.810 8.432 -26.588 1.00 33.43 170 LYS A C 1
ATOM 1305 O O . LYS A 1 194 ? -15.888 8.724 -27.086 1.00 36.18 170 LYS A O 1
ATOM 1311 N N . PHE A 1 195 ? -13.866 9.325 -26.326 1.00 37.88 171 PHE A N 1
ATOM 1312 C CA . PHE A 1 195 ? -13.953 10.715 -26.765 1.00 40.92 171 PHE A CA 1
ATOM 1313 C C . PHE A 1 195 ? -13.105 10.918 -28.017 1.00 46.14 171 PHE A C 1
ATOM 1314 O O . PHE A 1 195 ? -13.570 11.489 -29.004 1.00 52.03 171 PHE A O 1
ATOM 1323 N N . THR B 1 24 ? -11.269 -13.795 12.783 1.00 55.84 0 THR B N 1
ATOM 1324 C CA . THR B 1 24 ? -11.346 -13.322 11.364 1.00 56.97 0 THR B CA 1
ATOM 1325 C C . THR B 1 24 ? -10.877 -11.866 11.255 1.00 53.82 0 THR B C 1
ATOM 1326 O O . THR B 1 24 ? -10.016 -11.560 10.429 1.00 52.17 0 THR B O 1
ATOM 1330 N N . LEU B 1 25 ? -11.422 -10.978 12.095 1.00 51.80 1 LEU B N 1
ATOM 1331 C CA . LEU B 1 25 ? -10.836 -9.645 12.272 1.00 47.76 1 LEU B CA 1
ATOM 1332 C C . LEU B 1 25 ? -9.431 -9.760 12.861 1.00 45.05 1 LEU B C 1
ATOM 1333 O O . LEU B 1 25 ? -8.503 -9.056 12.442 1.00 41.23 1 LEU B O 1
ATOM 1338 N N . GLU B 1 26 ? -9.288 -10.656 13.832 1.00 48.19 2 GLU B N 1
ATOM 1339 C CA . GLU B 1 26 ? -7.984 -11.070 14.355 1.00 52.98 2 GLU B CA 1
ATOM 1340 C C . GLU B 1 26 ? -7.028 -11.451 13.223 1.00 51.68 2 GLU B C 1
ATOM 1341 O O . GLU B 1 26 ? -5.856 -11.063 13.228 1.00 51.92 2 GLU B O 1
ATOM 1347 N N . GLU B 1 27 ? -7.543 -12.218 12.262 1.00 52.71 3 GLU B N 1
ATOM 1348 C CA . GLU B 1 27 ? -6.774 -12.662 11.098 1.00 53.93 3 GLU B CA 1
ATOM 1349 C C . GLU B 1 27 ? -6.369 -11.500 10.175 1.00 50.10 3 GLU B C 1
ATOM 1350 O O . GLU B 1 27 ? -5.239 -11.467 9.682 1.00 49.92 3 GLU B O 1
ATOM 1356 N N . ILE B 1 28 ? -7.283 -10.550 9.963 1.00 45.80 4 ILE B N 1
ATOM 1357 C CA . ILE B 1 28 ? -6.987 -9.294 9.250 1.00 41.38 4 ILE B CA 1
ATOM 1358 C C . ILE B 1 28 ? -5.889 -8.513 9.979 1.00 39.62 4 ILE B C 1
ATOM 1359 O O . ILE B 1 28 ? -4.956 -8.010 9.354 1.00 40.63 4 ILE B O 1
ATOM 1364 N N . LYS B 1 29 ? -6.009 -8.434 11.303 1.00 39.44 5 LYS B N 1
ATOM 1365 C CA . LYS B 1 29 ? -5.042 -7.729 12.134 1.00 41.91 5 LYS B CA 1
ATOM 1366 C C . LYS B 1 29 ? -3.642 -8.323 11.982 1.00 43.34 5 LYS B C 1
ATOM 1367 O O . LYS B 1 29 ? -2.662 -7.587 11.866 1.00 42.46 5 LYS B O 1
ATOM 1389 N N . ILE B 1 32 ? -1.865 -7.358 8.695 1.00 45.69 8 ILE B N 1
ATOM 1390 C CA . ILE B 1 32 ? -1.323 -6.012 8.586 1.00 46.83 8 ILE B CA 1
ATOM 1391 C C . ILE B 1 32 ? 0.162 -6.037 8.945 1.00 47.46 8 ILE B C 1
ATOM 1392 O O . ILE B 1 32 ? 0.548 -6.446 10.042 1.00 47.54 8 ILE B O 1
ATOM 1397 N N . ARG B 1 33 ? 0.988 -5.612 7.999 1.00 49.24 9 ARG B N 1
ATOM 1398 C CA . ARG B 1 33 ? 2.428 -5.606 8.180 1.00 50.93 9 ARG B CA 1
ATOM 1399 C C . ARG B 1 33 ? 2.863 -4.314 8.871 1.00 53.46 9 ARG B C 1
ATOM 1400 O O . ARG B 1 33 ? 2.566 -3.211 8.402 1.00 50.37 9 ARG B O 1
ATOM 1408 N N . GLU B 1 34 ? 3.546 -4.452 10.002 1.00 56.46 10 GLU B N 1
ATOM 1409 C CA . GLU B 1 34 ? 4.113 -3.284 10.675 1.00 61.09 10 GLU B CA 1
ATOM 1410 C C . GLU B 1 34 ? 5.504 -2.976 10.117 1.00 61.22 10 GLU B C 1
ATOM 1411 O O . GLU B 1 34 ? 6.359 -3.860 10.029 1.00 63.83 10 GLU B O 1
ATOM 1417 N N . ILE B 1 35 ? 5.706 -1.727 9.707 1.00 58.41 11 ILE B N 1
ATOM 1418 C CA . ILE B 1 35 ? 6.980 -1.295 9.143 1.00 58.64 11 ILE B CA 1
ATOM 1419 C C . ILE B 1 35 ? 7.609 -0.245 10.061 1.00 60.29 11 ILE B C 1
ATOM 1420 O O . ILE B 1 35 ? 7.011 0.809 10.303 1.00 55.47 11 ILE B O 1
ATOM 1425 N N . PRO B 1 36 ? 8.816 -0.541 10.585 1.00 68.66 12 PRO B N 1
ATOM 1426 C CA . PRO B 1 36 ? 9.501 0.393 11.478 1.00 73.50 12 PRO B CA 1
ATOM 1427 C C . PRO B 1 36 ? 9.954 1.655 10.745 1.00 75.47 12 PRO B C 1
ATOM 1428 O O . 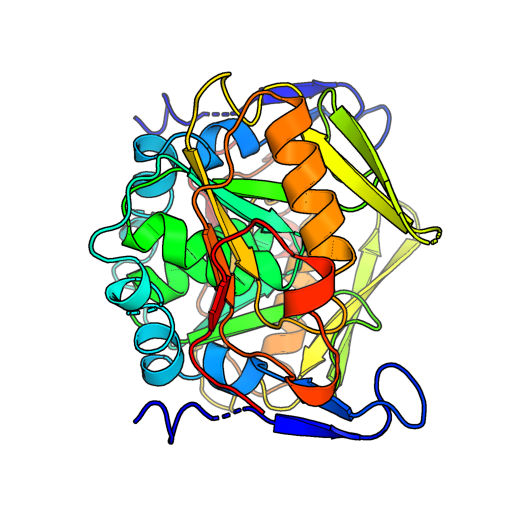PRO B 1 36 ? 10.458 1.572 9.623 1.00 77.53 12 PRO B O 1
ATOM 1432 N N . ASP B 1 37 ? 9.734 2.807 11.375 1.00 76.30 13 ASP B N 1
ATOM 1433 C CA . ASP B 1 37 ? 10.302 4.094 10.945 1.00 75.24 13 ASP B CA 1
ATOM 1434 C C . ASP B 1 37 ? 9.870 4.576 9.553 1.00 72.56 13 ASP B C 1
ATOM 1435 O O . ASP B 1 37 ? 10.640 5.237 8.850 1.00 69.19 13 ASP B O 1
ATOM 1440 N N . PHE B 1 38 ? 8.640 4.244 9.165 1.00 71.90 14 PHE B N 1
ATOM 1441 C CA . PHE B 1 38 ? 8.041 4.788 7.946 1.00 70.18 14 PHE B CA 1
ATOM 1442 C C . PHE B 1 38 ? 6.803 5.624 8.302 1.00 72.32 14 PHE B C 1
ATOM 1443 O O . PHE B 1 38 ? 5.969 5.172 9.088 1.00 69.99 14 PHE B O 1
ATOM 1451 N N . PRO B 1 39 ? 6.688 6.853 7.744 1.00 77.64 15 PRO B N 1
ATOM 1452 C CA . PRO B 1 39 ? 7.653 7.551 6.871 1.00 80.28 15 PRO B CA 1
ATOM 1453 C C . PRO B 1 39 ? 8.887 8.112 7.598 1.00 79.99 15 PRO B C 1
ATOM 1454 O O . PRO B 1 39 ? 9.913 8.364 6.957 1.00 78.77 15 PRO B O 1
ATOM 1458 N N . LYS B 1 40 ? 8.786 8.301 8.912 1.00 80.56 16 LYS B N 1
ATOM 1459 C CA . LYS B 1 40 ? 9.904 8.826 9.705 1.00 85.67 16 LYS B CA 1
ATOM 1460 C C . LYS B 1 40 ? 10.133 8.071 11.021 1.00 90.21 16 LYS B C 1
ATOM 1461 O O . LYS B 1 40 ? 9.223 7.405 11.526 1.00 91.51 16 LYS B O 1
ATOM 1467 N N . LYS B 1 41 ? 11.351 8.177 11.559 1.00 91.86 17 LYS B N 1
ATOM 1468 C CA . LYS B 1 41 ? 11.765 7.441 12.766 1.00 91.18 17 LYS B CA 1
ATOM 1469 C C . LYS B 1 41 ? 10.947 7.778 14.010 1.00 91.87 17 LYS B C 1
ATOM 1470 O O . LYS B 1 41 ? 10.945 8.920 14.476 1.00 95.91 17 LYS B O 1
ATOM 1476 N N . GLY B 1 42 ? 10.269 6.767 14.547 1.00 86.61 18 GLY B N 1
ATOM 1477 C CA . GLY B 1 42 ? 9.363 6.948 15.679 1.00 80.71 18 GLY B CA 1
ATOM 1478 C C . GLY B 1 42 ? 7.948 6.510 15.345 1.00 76.99 18 GLY B C 1
ATOM 1479 O O . GLY B 1 42 ? 7.110 6.360 16.238 1.00 74.25 18 GLY B O 1
ATOM 1480 N N . ILE B 1 43 ? 7.682 6.318 14.055 1.00 75.10 19 ILE B N 1
ATOM 1481 C CA . ILE B 1 43 ? 6.394 5.807 13.597 1.00 74.19 19 ILE B CA 1
ATOM 1482 C C . ILE B 1 43 ? 6.523 4.347 13.162 1.00 74.34 19 ILE B C 1
ATOM 1483 O O . ILE B 1 43 ? 7.423 3.982 12.400 1.00 72.34 19 ILE B O 1
ATOM 1488 N N . LYS B 1 44 ? 5.627 3.513 13.677 1.00 73.81 20 LYS B N 1
ATOM 1489 C CA . LYS B 1 44 ? 5.492 2.157 13.185 1.00 71.32 20 LYS B CA 1
ATOM 1490 C C . LYS B 1 44 ? 4.282 2.122 12.253 1.00 64.17 20 LYS B C 1
ATOM 1491 O O . LYS B 1 44 ? 3.129 2.201 12.693 1.00 65.98 20 LYS B O 1
ATOM 1497 N N . PHE B 1 45 ? 4.572 2.041 10.958 1.00 57.73 21 PHE B N 1
ATOM 1498 C CA . PHE B 1 45 ? 3.563 2.128 9.904 1.00 51.53 21 PHE B CA 1
ATOM 1499 C C . PHE B 1 45 ? 2.762 0.829 9.790 1.00 48.27 21 PHE B C 1
ATOM 1500 O O . PHE B 1 45 ? 3.336 -0.267 9.773 1.00 46.04 21 PHE B O 1
ATOM 1508 N N . LYS B 1 46 ? 1.438 0.971 9.718 1.00 45.07 22 LYS B N 1
ATOM 1509 C CA . LYS B 1 46 ? 0.534 -0.159 9.493 1.00 41.84 22 LYS B CA 1
ATOM 1510 C C . LYS B 1 46 ? 0.307 -0.348 7.993 1.00 39.19 22 LYS B C 1
ATOM 1511 O O . LYS B 1 46 ? -0.504 0.352 7.388 1.00 36.79 22 LYS B O 1
ATOM 1517 N N . ASP B 1 47 ? 1.029 -1.290 7.399 1.00 39.23 23 ASP B N 1
ATOM 1518 C CA . ASP B 1 47 ? 0.934 -1.522 5.957 1.00 39.98 23 ASP B CA 1
ATOM 1519 C C . ASP B 1 47 ? -0.264 -2.419 5.623 1.00 40.59 23 ASP B C 1
ATOM 1520 O O . ASP B 1 47 ? -0.285 -3.603 5.974 1.00 39.52 23 ASP B O 1
ATOM 1525 N N . ILE B 1 48 ? -1.239 -1.832 4.926 1.00 39.44 24 ILE B N 1
ATOM 1526 C CA . ILE B 1 48 ? -2.526 -2.470 4.624 1.00 38.90 24 ILE B CA 1
ATOM 1527 C C . ILE B 1 48 ? -2.568 -3.269 3.306 1.00 35.76 24 ILE B C 1
ATOM 1528 O O . ILE B 1 48 ? -3.541 -3.983 3.018 1.00 33.51 24 ILE B O 1
ATOM 1533 N N . THR B 1 49 ? -1.510 -3.144 2.511 1.00 35.25 25 THR B N 1
ATOM 1534 C CA . THR B 1 49 ? -1.449 -3.787 1.201 1.00 36.78 25 THR B CA 1
ATOM 1535 C C . THR B 1 49 ? -1.633 -5.321 1.215 1.00 36.25 25 THR B C 1
ATOM 1536 O O . THR B 1 49 ? -2.208 -5.862 0.274 1.00 36.73 25 THR B O 1
ATOM 1540 N N . PRO B 1 50 ? -1.174 -6.029 2.278 1.00 37.22 26 PRO B N 1
ATOM 1541 C CA . PRO B 1 50 ? -1.445 -7.476 2.256 1.00 37.68 26 PRO B CA 1
ATOM 1542 C C . PRO B 1 50 ? -2.922 -7.818 2.425 1.00 37.22 26 PRO B C 1
ATOM 1543 O O . PRO B 1 50 ? -3.353 -8.881 1.976 1.00 39.15 26 PRO B O 1
ATOM 1547 N N . VAL B 1 51 ? -3.690 -6.941 3.078 1.00 34.04 27 VAL B N 1
ATOM 1548 C CA . VAL B 1 51 ? -5.139 -7.135 3.158 1.00 32.11 27 VAL B CA 1
ATOM 1549 C C . VAL B 1 51 ? -5.736 -6.915 1.758 1.00 31.61 27 VAL B C 1
ATOM 1550 O O . VAL B 1 51 ? -6.531 -7.736 1.272 1.00 29.67 27 VAL B O 1
ATOM 1554 N N . LEU B 1 52 ? -5.348 -5.807 1.116 1.00 30.12 28 LEU B N 1
ATOM 1555 C CA . LEU B 1 52 ? -5.862 -5.462 -0.218 1.00 30.81 28 LEU B CA 1
ATOM 1556 C C . LEU B 1 52 ? -5.622 -6.547 -1.292 1.00 30.13 28 LEU B C 1
ATOM 1557 O O . LEU B 1 52 ? -6.520 -6.838 -2.085 1.00 28.30 28 LEU B O 1
ATOM 1562 N N . LYS B 1 53 ? -4.429 -7.143 -1.310 1.00 31.87 29 LYS B N 1
ATOM 1563 C CA . LYS B 1 53 ? -4.096 -8.111 -2.370 1.00 32.98 29 LYS B CA 1
ATOM 1564 C C . LYS B 1 53 ? -4.726 -9.478 -2.165 1.00 32.43 29 LYS B C 1
ATOM 1565 O O . LYS B 1 53 ? -4.783 -10.278 -3.096 1.00 32.92 29 LYS B O 1
ATOM 1571 N N . ASP B 1 54 ? -5.170 -9.749 -0.942 1.00 32.01 30 ASP B N 1
ATOM 1572 C CA . ASP B 1 54 ? -5.873 -10.984 -0.628 1.00 31.87 30 ASP B CA 1
ATOM 1573 C C . ASP B 1 54 ? -7.352 -10.777 -0.890 1.00 31.75 30 ASP B C 1
ATOM 1574 O O . ASP B 1 54 ? -7.993 -10.012 -0.178 1.00 30.78 30 ASP B O 1
ATOM 1579 N N . ALA B 1 55 ? -7.899 -11.451 -1.903 1.00 32.42 31 ALA B N 1
ATOM 1580 C CA . ALA B 1 55 ? -9.336 -11.319 -2.253 1.00 31.78 31 ALA B CA 1
ATOM 1581 C C . ALA B 1 55 ? -10.302 -11.408 -1.050 1.00 32.99 31 ALA B C 1
ATOM 1582 O O . ALA B 1 55 ? -11.163 -10.524 -0.850 1.00 31.11 31 ALA B O 1
ATOM 1584 N N . LYS B 1 56 ? -10.175 -12.482 -0.271 1.00 35.01 32 LYS B N 1
ATOM 1585 C CA . LYS B 1 56 ? -11.093 -12.740 0.836 1.00 36.97 32 LYS B CA 1
ATOM 1586 C C . LYS B 1 56 ? -10.931 -11.757 1.992 1.00 33.07 32 LYS B C 1
ATOM 1587 O O . LYS B 1 56 ? -11.941 -11.328 2.568 1.00 31.12 32 LYS B O 1
ATOM 1593 N N . ALA B 1 57 ? -9.683 -11.375 2.292 1.00 32.10 33 ALA B N 1
ATOM 1594 C CA . ALA B 1 57 ? -9.392 -10.411 3.360 1.00 30.02 33 ALA B CA 1
ATOM 1595 C C . ALA B 1 57 ? -9.911 -9.016 2.994 1.00 29.41 33 ALA B C 1
ATOM 1596 O O . ALA B 1 57 ? -10.464 -8.323 3.838 1.00 28.65 33 ALA B O 1
ATOM 1598 N N . PHE B 1 58 ? -9.733 -8.635 1.727 1.00 29.42 34 PHE B N 1
ATOM 1599 C CA . PHE B 1 58 ? -10.274 -7.385 1.206 1.00 29.57 34 PHE B CA 1
ATOM 1600 C C . PHE B 1 58 ? -11.797 -7.411 1.283 1.00 28.79 34 PHE B C 1
ATOM 1601 O O . PHE B 1 58 ? -12.400 -6.506 1.846 1.00 26.80 34 PHE B O 1
ATOM 1609 N N . ASN B 1 59 ? -12.411 -8.476 0.770 1.00 27.52 35 ASN B N 1
ATOM 1610 C CA . ASN B 1 59 ? -13.861 -8.631 0.861 1.00 27.97 35 ASN B CA 1
ATOM 1611 C C . ASN B 1 59 ? -14.408 -8.540 2.289 1.00 28.11 35 ASN B C 1
ATOM 1612 O O . ASN B 1 59 ? -15.428 -7.862 2.541 1.00 28.53 35 ASN B O 1
ATOM 1617 N N . TYR B 1 60 ? -13.740 -9.210 3.217 1.00 28.62 36 TYR B N 1
ATOM 1618 C CA . TYR B 1 60 ? -14.180 -9.235 4.606 1.00 30.05 36 TYR B CA 1
ATOM 1619 C C . TYR B 1 60 ? -14.075 -7.851 5.260 1.00 27.69 36 TYR B C 1
ATOM 1620 O O . TYR B 1 60 ? -14.956 -7.454 6.029 1.00 26.85 36 TYR B O 1
ATOM 1629 N N . SER B 1 61 ? -12.973 -7.167 4.981 1.00 27.37 37 SER B N 1
ATOM 1630 C CA A SER B 1 61 ? -12.738 -5.838 5.525 0.50 27.35 37 SER B CA 1
ATOM 1631 C CA B SER B 1 61 ? -12.738 -5.844 5.525 0.50 27.79 37 SER B CA 1
ATOM 1632 C C . SER B 1 61 ? -13.907 -4.934 5.147 1.00 26.35 37 SER B C 1
ATOM 1633 O O . SER B 1 61 ? -14.493 -4.325 6.008 1.00 28.32 37 SER B O 1
ATOM 1638 N N . ILE B 1 62 ? -14.253 -4.886 3.856 1.00 25.88 38 ILE B N 1
ATOM 1639 C CA . ILE B 1 62 ? -15.417 -4.080 3.350 1.00 25.82 38 ILE B CA 1
ATOM 1640 C C . ILE B 1 62 ? -16.734 -4.509 4.017 1.00 27.27 38 ILE B C 1
ATOM 1641 O O . ILE B 1 62 ? -17.537 -3.664 4.452 1.00 25.57 38 ILE B O 1
ATOM 1646 N N . GLU B 1 63 ? -16.940 -5.821 4.131 1.00 28.27 39 GLU B N 1
ATOM 1647 C CA . GLU B 1 63 ? -18.143 -6.343 4.784 1.00 30.18 39 GLU B CA 1
ATOM 1648 C C . GLU B 1 63 ? -18.279 -5.923 6.242 1.00 27.56 39 GLU B C 1
ATOM 1649 O O . GLU B 1 63 ? -19.382 -5.587 6.677 1.00 27.94 39 GLU B O 1
ATOM 1663 N N . LEU B 1 65 ? -16.843 -3.285 7.615 1.00 25.97 41 LEU B N 1
ATOM 1664 C CA . LEU B 1 65 ? -17.096 -1.826 7.610 1.00 25.17 41 LEU B CA 1
ATOM 1665 C C . LEU B 1 65 ? -18.587 -1.537 7.407 1.00 25.83 41 LEU B C 1
ATOM 1666 O O . LEU B 1 65 ? -19.190 -0.760 8.161 1.00 25.88 41 LEU B O 1
ATOM 1671 N N . ALA B 1 66 ? -19.186 -2.166 6.396 1.00 26.20 42 ALA B N 1
ATOM 1672 C CA . ALA B 1 66 ? -20.649 -2.099 6.172 1.00 27.77 42 ALA B CA 1
ATOM 1673 C C . ALA B 1 66 ? -21.446 -2.497 7.403 1.00 27.31 42 ALA B C 1
ATOM 1674 O O . ALA B 1 66 ? -22.430 -1.847 7.765 1.00 24.82 42 ALA B O 1
ATOM 1676 N N . LYS B 1 67 ? -21.014 -3.581 8.045 1.00 27.56 43 LYS B N 1
ATOM 1677 C CA . LYS B 1 67 ? -21.739 -4.135 9.176 1.00 29.95 43 LYS B CA 1
ATOM 1678 C C . LYS B 1 67 ? -21.726 -3.163 10.357 1.00 28.62 43 LYS B C 1
ATOM 1679 O O . LYS B 1 67 ? -22.739 -2.973 11.008 1.00 30.10 43 LYS B O 1
ATOM 1685 N N . ALA B 1 68 ? -20.595 -2.494 10.563 1.00 26.54 44 ALA B N 1
ATOM 1686 C CA . ALA B 1 68 ? -20.410 -1.550 11.657 1.00 25.29 44 ALA B CA 1
ATOM 1687 C C . ALA B 1 68 ? -21.268 -0.301 11.436 1.00 25.81 44 ALA B C 1
ATOM 1688 O O . ALA B 1 68 ? -21.591 0.402 12.391 1.00 26.43 44 ALA B O 1
ATOM 1690 N N . LEU B 1 69 ? -21.694 -0.082 10.193 1.00 25.14 45 LEU B N 1
ATOM 1691 C CA . LEU B 1 69 ? -22.592 1.044 9.864 1.00 26.00 45 LEU B CA 1
ATOM 1692 C C . LEU B 1 69 ? -24.080 0.723 9.845 1.00 27.06 45 LEU B C 1
ATOM 1693 O O . LEU B 1 69 ? -24.887 1.612 9.583 1.00 26.84 45 LEU B O 1
ATOM 1698 N N . GLU B 1 70 ? -24.461 -0.536 10.110 1.00 27.79 46 GLU B N 1
ATOM 1699 C CA . GLU B 1 70 ? -25.876 -0.889 10.204 1.00 30.45 46 GLU B CA 1
ATOM 1700 C C . GLU B 1 70 ? -26.595 -0.048 11.254 1.00 30.35 46 GLU B C 1
ATOM 1701 O O . GLU B 1 70 ? -26.041 0.259 12.314 1.00 32.23 46 GLU B O 1
ATOM 1707 N N . GLY B 1 71 ? -27.821 0.337 10.939 1.00 30.27 47 GLY B N 1
ATOM 1708 C CA . GLY B 1 71 ? -28.606 1.157 11.842 1.00 31.41 47 GLY B CA 1
ATOM 1709 C C . GLY B 1 71 ? -28.335 2.643 11.708 1.00 32.62 47 GLY B C 1
ATOM 1710 O O . GLY B 1 71 ? -28.945 3.435 12.416 1.00 33.91 47 GLY B O 1
ATOM 1711 N N . ARG B 1 72 ? -27.430 3.033 10.809 1.00 31.63 48 ARG B N 1
ATOM 1712 C CA . ARG B 1 72 ? -27.135 4.464 10.623 1.00 32.22 48 ARG B CA 1
ATOM 1713 C C . ARG B 1 72 ? -27.717 4.991 9.320 1.00 31.38 48 ARG B C 1
ATOM 1714 O O . ARG B 1 72 ? -27.866 4.252 8.363 1.00 31.37 48 ARG B O 1
ATOM 1722 N N . LYS B 1 73 ? -28.039 6.280 9.299 1.00 31.38 49 LYS B N 1
ATOM 1723 C CA . LYS B 1 73 ? -28.672 6.898 8.141 1.00 32.75 49 LYS B CA 1
ATOM 1724 C C . LYS B 1 73 ? -27.678 7.829 7.463 1.00 29.61 49 LYS B C 1
ATOM 1725 O O . LYS B 1 73 ? -27.133 8.734 8.105 1.00 30.31 49 LYS B O 1
ATOM 1731 N N . PHE B 1 74 ? -27.431 7.597 6.182 1.00 28.44 50 PHE B N 1
ATOM 1732 C CA . PHE B 1 74 ? -26.484 8.417 5.419 1.00 28.52 50 PHE B CA 1
ATOM 1733 C C . PHE B 1 74 ? -26.678 8.286 3.919 1.00 27.71 50 PHE B C 1
ATOM 1734 O O . PHE B 1 74 ? -27.250 7.302 3.445 1.00 29.82 50 PHE B O 1
ATOM 1742 N N . ASP B 1 75 ? -26.181 9.276 3.188 1.00 26.10 51 ASP B N 1
ATOM 1743 C CA . ASP B 1 75 ? -26.351 9.395 1.741 1.00 27.66 51 ASP B CA 1
ATOM 1744 C C . ASP B 1 75 ? -25.092 9.233 0.903 1.00 25.12 51 ASP B C 1
ATOM 1745 O O . ASP B 1 75 ? -25.182 8.939 -0.291 1.00 25.14 51 ASP B O 1
ATOM 175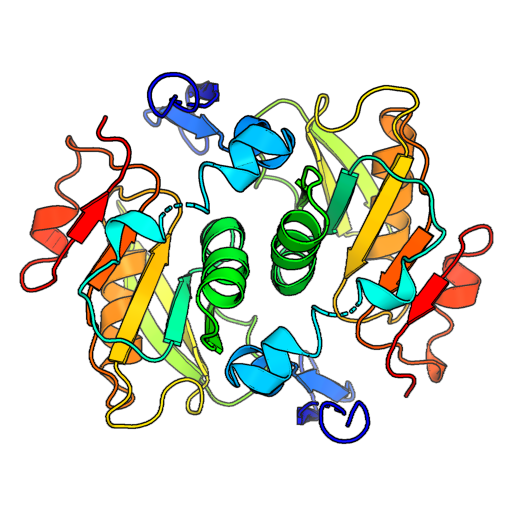0 N N . LEU B 1 76 ? -23.930 9.496 1.507 1.00 24.84 52 LEU B N 1
ATOM 1751 C CA . LEU B 1 76 ? -22.645 9.559 0.817 1.00 24.04 52 LEU B CA 1
ATOM 1752 C C . LEU B 1 76 ? -21.540 9.049 1.709 1.00 21.45 52 LEU B C 1
ATOM 1753 O O . LEU B 1 76 ? -21.595 9.183 2.943 1.00 21.71 52 LEU B O 1
ATOM 1758 N N . ILE B 1 77 ? -20.509 8.484 1.092 1.00 20.95 53 ILE B N 1
ATOM 1759 C CA . ILE B 1 77 ? -19.259 8.297 1.779 1.00 20.85 53 ILE B CA 1
ATOM 1760 C C . ILE B 1 77 ? -18.233 9.315 1.252 1.00 20.03 53 ILE B C 1
ATOM 1761 O O . ILE B 1 77 ? -18.129 9.516 0.045 1.00 21.09 53 ILE B O 1
ATOM 1766 N N . ALA B 1 78 ? -17.493 9.939 2.161 1.00 20.29 54 ALA B N 1
ATOM 1767 C CA . ALA B 1 78 ? -16.338 10.738 1.774 1.00 21.39 54 ALA B CA 1
ATOM 1768 C C . ALA B 1 78 ? -15.085 10.106 2.378 1.00 21.42 54 ALA B C 1
ATOM 1769 O O . ALA B 1 78 ? -15.124 9.603 3.522 1.00 21.36 54 ALA B O 1
ATOM 1771 N N . ALA B 1 79 ? -13.986 10.114 1.621 1.00 22.24 55 ALA B N 1
ATOM 1772 C CA . ALA B 1 79 ? -12.688 9.712 2.164 1.00 22.54 55 ALA B CA 1
ATOM 1773 C C . ALA B 1 79 ? -11.547 10.662 1.732 1.00 23.00 55 ALA B C 1
ATOM 1774 O O . ALA B 1 79 ? -11.529 11.109 0.578 1.00 22.93 55 ALA B O 1
ATOM 1776 N N . PRO B 1 80 ? -10.571 10.924 2.631 1.00 24.16 56 PRO B N 1
ATOM 1777 C CA . PRO B 1 80 ? -9.382 11.688 2.220 1.00 25.33 56 PRO B CA 1
ATOM 1778 C C . PRO B 1 80 ? -8.332 10.864 1.465 1.00 27.98 56 PRO B C 1
ATOM 1779 O O . PRO B 1 80 ? -8.108 9.715 1.792 1.00 26.16 56 PRO B O 1
ATOM 1783 N N . GLU B 1 81 ? -7.710 11.476 0.464 1.00 29.40 57 GLU B N 1
ATOM 1784 C CA . GLU B 1 81 ? -6.652 10.870 -0.364 1.00 33.71 57 GLU B CA 1
ATOM 1785 C C . GLU B 1 81 ? -5.455 10.404 0.466 1.00 34.40 57 GLU B C 1
ATOM 1786 O O . GLU B 1 81 ? -5.139 11.059 1.458 1.00 35.62 57 GLU B O 1
ATOM 1792 N N . ALA B 1 82 ? -4.779 9.302 0.097 1.00 32.24 58 ALA B N 1
ATOM 1793 C CA . ALA B 1 82 ? -5.140 8.371 -1.001 1.00 30.98 58 ALA B CA 1
ATOM 1794 C C . ALA B 1 82 ? -5.533 6.986 -0.467 1.00 29.38 58 ALA B C 1
ATOM 1795 O O . ALA B 1 82 ? -6.280 6.243 -1.114 1.00 27.38 58 ALA B O 1
ATOM 1797 N N . ARG B 1 83 ? -5.016 6.639 0.703 1.00 30.04 59 ARG B N 1
ATOM 1798 C CA . ARG B 1 83 ? -5.334 5.356 1.327 1.00 32.08 59 ARG B CA 1
ATOM 1799 C C . ARG B 1 83 ? -6.810 5.264 1.730 1.00 31.35 59 ARG B C 1
ATOM 1800 O O . ARG B 1 83 ? -7.422 4.182 1.681 1.00 30.40 59 ARG B O 1
ATOM 1808 N N . GLY B 1 84 ? -7.405 6.419 2.036 1.00 30.83 60 GLY B N 1
ATOM 1809 C CA . GLY B 1 84 ? -8.837 6.498 2.279 1.00 27.41 60 GLY B CA 1
ATOM 1810 C C . GLY B 1 84 ? -9.678 5.955 1.131 1.00 24.14 60 GLY B C 1
ATOM 1811 O O . GLY B 1 84 ? -10.664 5.254 1.367 1.00 23.66 60 GLY B O 1
ATOM 1812 N N . PHE B 1 85 ? -9.268 6.254 -0.099 1.00 22.47 61 PHE B N 1
ATOM 1813 C CA . PHE B 1 85 ? -10.018 5.873 -1.296 1.00 23.23 61 PHE B CA 1
ATOM 1814 C C . PHE B 1 85 ? -10.184 4.371 -1.350 1.00 23.91 61 PHE B C 1
ATOM 1815 O O . PHE B 1 85 ? -11.204 3.876 -1.798 1.00 23.28 61 PHE B O 1
ATOM 1823 N N . LEU B 1 86 ? -9.126 3.678 -0.951 1.00 24.30 62 LEU B N 1
ATOM 1824 C CA . LEU B 1 86 ? -9.036 2.201 -1.032 1.00 26.68 62 LEU B CA 1
ATOM 1825 C C . LEU B 1 86 ? -10.098 1.441 -0.244 1.00 26.48 62 LEU B C 1
ATOM 1826 O O . LEU B 1 86 ? -10.488 0.343 -0.646 1.00 28.08 62 LEU B O 1
ATOM 1831 N N . PHE B 1 87 ? -10.571 2.005 0.869 1.00 25.07 63 PHE B N 1
ATOM 1832 C CA . PHE B 1 87 ? -11.729 1.444 1.565 1.00 25.17 63 PHE B CA 1
ATOM 1833 C C . PHE B 1 87 ? -13.0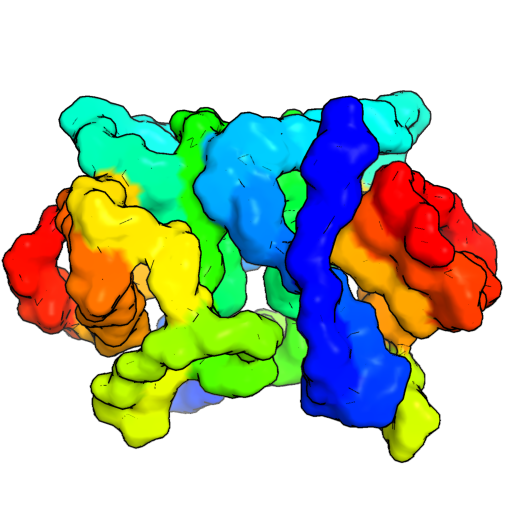03 2.248 1.343 1.00 24.98 63 PHE B C 1
ATOM 1834 O O . PHE B 1 87 ? -14.098 1.697 1.296 1.00 26.24 63 PHE B O 1
ATOM 1842 N N . GLY B 1 88 ? -12.869 3.556 1.214 1.00 23.15 64 GLY B N 1
ATOM 1843 C CA . GLY B 1 88 ? -14.051 4.384 1.026 1.00 22.09 64 GLY B CA 1
ATOM 1844 C C . GLY B 1 88 ? -14.830 4.106 -0.246 1.00 20.94 64 GLY B C 1
ATOM 1845 O O . GLY B 1 88 ? -16.059 4.099 -0.220 1.00 22.25 64 GLY B O 1
ATOM 1846 N N . ALA B 1 89 ? -14.138 3.881 -1.358 1.00 20.15 65 ALA B N 1
ATOM 1847 C CA . ALA B 1 89 ? -14.816 3.779 -2.631 1.00 19.55 65 ALA B CA 1
ATOM 1848 C C . ALA B 1 89 ? -15.524 2.418 -2.743 1.00 19.55 65 ALA B C 1
ATOM 1849 O O . ALA B 1 89 ? -16.687 2.365 -3.104 1.00 19.19 65 ALA B O 1
ATOM 1851 N N . PRO B 1 90 ? -14.823 1.322 -2.423 1.00 20.15 66 PRO B N 1
ATOM 1852 C CA . PRO B 1 90 ? -15.579 0.046 -2.420 1.00 20.97 66 PRO B CA 1
ATOM 1853 C C . PRO B 1 90 ? -16.736 0.029 -1.419 1.00 22.32 66 PRO B C 1
ATOM 1854 O O . PRO B 1 90 ? -17.776 -0.599 -1.683 1.00 24.17 66 PRO B O 1
ATOM 1858 N N . LEU B 1 91 ? -16.565 0.667 -0.262 1.00 22.21 67 LEU B N 1
ATOM 1859 C CA . LEU B 1 91 ? -17.626 0.656 0.740 1.00 22.22 67 LEU B CA 1
ATOM 1860 C C . LEU B 1 91 ? -18.851 1.444 0.262 1.00 21.88 67 LEU B C 1
ATOM 1861 O O . LEU B 1 91 ? -19.995 1.047 0.488 1.00 22.81 67 LEU B O 1
ATOM 1866 N N . ALA B 1 92 ? -18.608 2.545 -0.436 1.00 21.53 68 ALA B N 1
ATOM 1867 C CA . ALA B 1 92 ? -19.682 3.299 -1.085 1.00 21.69 68 ALA B CA 1
ATOM 1868 C C . ALA B 1 92 ? -20.419 2.403 -2.069 1.00 21.85 68 ALA B C 1
ATOM 1869 O O . ALA B 1 92 ? -21.645 2.344 -2.070 1.00 21.10 68 ALA B O 1
ATOM 1871 N N . TYR B 1 93 ? -19.649 1.699 -2.905 1.00 23.23 69 TYR B N 1
ATOM 1872 C CA . TYR B 1 93 ? -20.229 0.768 -3.861 1.00 23.40 69 TYR B CA 1
ATOM 1873 C C . TYR B 1 93 ? -21.102 -0.287 -3.137 1.00 24.05 69 TYR B C 1
ATOM 1874 O O . TYR B 1 93 ? -22.268 -0.514 -3.520 1.00 23.79 69 TYR B O 1
ATOM 1883 N N . ARG B 1 94 ? -20.528 -0.919 -2.114 1.00 26.12 70 ARG B N 1
ATOM 1884 C CA . ARG B 1 94 ? -21.191 -1.973 -1.317 1.00 25.82 70 ARG B CA 1
ATOM 1885 C C . ARG B 1 94 ? -22.486 -1.478 -0.668 1.00 26.66 70 ARG B C 1
ATOM 1886 O O . ARG B 1 94 ? -23.470 -2.214 -0.600 1.00 27.23 70 ARG B O 1
ATOM 1894 N N . LEU B 1 95 ? -22.507 -0.203 -0.259 1.00 25.32 71 LEU B N 1
ATOM 1895 C CA . LEU B 1 95 ? -23.675 0.358 0.404 1.00 25.37 71 LEU B CA 1
ATOM 1896 C C . LEU B 1 95 ? -24.688 1.050 -0.505 1.00 25.02 71 LEU B C 1
ATOM 1897 O O . LEU B 1 95 ? -25.748 1.479 -0.038 1.00 27.53 71 LEU B O 1
ATOM 1902 N N . GLY B 1 96 ? -24.390 1.107 -1.801 1.00 23.62 72 GLY B N 1
ATOM 1903 C CA . GLY B 1 96 ? -25.270 1.725 -2.768 1.00 24.52 72 GLY B CA 1
ATOM 1904 C C . GLY B 1 96 ? -25.367 3.231 -2.541 1.00 25.78 72 GLY B C 1
ATOM 1905 O O . GLY B 1 96 ? -26.444 3.811 -2.690 1.00 27.16 72 GLY B O 1
ATOM 1906 N N . VAL B 1 97 ? -24.259 3.848 -2.151 1.00 23.98 73 VAL B N 1
ATOM 1907 C CA . VAL B 1 97 ? -24.240 5.307 -1.956 1.00 23.78 73 VAL B CA 1
ATOM 1908 C C . VAL B 1 97 ? -23.191 5.970 -2.856 1.00 23.20 73 VAL B C 1
ATOM 1909 O O . VAL B 1 97 ? -22.360 5.299 -3.490 1.00 22.43 73 VAL B O 1
ATOM 1913 N N . GLY B 1 98 ? -23.219 7.297 -2.926 1.00 21.97 74 GLY B N 1
ATOM 1914 C CA . GLY B 1 98 ? -22.198 7.983 -3.683 1.00 21.49 74 GLY B CA 1
ATOM 1915 C C . GLY B 1 98 ? -20.878 8.120 -2.952 1.00 20.68 74 GLY B C 1
ATOM 1916 O O . GLY B 1 98 ? -20.797 7.902 -1.741 1.00 20.74 74 GLY B O 1
ATOM 1917 N N . PHE B 1 99 ? -19.853 8.545 -3.689 1.00 20.52 75 PHE B N 1
ATOM 1918 C CA . PHE B 1 99 ? -18.522 8.671 -3.135 1.00 19.07 75 PHE B CA 1
ATOM 1919 C C . PHE B 1 99 ? -17.935 10.046 -3.454 1.00 18.19 75 PHE B C 1
ATOM 1920 O O . PHE B 1 99 ? -17.986 10.489 -4.583 1.00 18.34 75 PHE B O 1
ATOM 1928 N N . VAL B 1 100 ? -17.359 10.665 -2.440 1.00 18.64 76 VAL B N 1
ATOM 1929 C CA . VAL B 1 100 ? -16.677 11.948 -2.589 1.00 19.11 76 VAL B CA 1
ATOM 1930 C C . VAL B 1 100 ? -15.229 11.934 -2.144 1.00 18.12 76 VAL B C 1
ATOM 1931 O O . VAL B 1 100 ? -14.932 11.679 -0.987 1.00 18.65 76 VAL B O 1
ATOM 1935 N N . PRO B 1 101 ? -14.306 12.296 -3.044 1.00 20.33 77 PRO B N 1
ATOM 1936 C CA . PRO B 1 101 ? -12.918 12.276 -2.636 1.00 20.68 77 PRO B CA 1
ATOM 1937 C C . PRO B 1 101 ? -12.531 13.598 -1.992 1.00 21.82 77 PRO B C 1
ATOM 1938 O O . PRO B 1 101 ? -12.921 14.698 -2.486 1.00 22.65 77 PRO B O 1
ATOM 1942 N N . VAL B 1 102 ? -11.859 13.490 -0.858 1.00 21.19 78 VAL B N 1
ATOM 1943 C CA . VAL B 1 102 ? -11.230 14.653 -0.232 1.00 21.98 78 VAL B CA 1
ATOM 1944 C C . VAL B 1 102 ? -9.742 14.604 -0.549 1.00 22.11 78 VAL B C 1
ATOM 1945 O O . VAL B 1 102 ? -9.059 13.591 -0.294 1.00 22.23 78 VAL B O 1
ATOM 1949 N N . ARG B 1 103 ? -9.217 15.697 -1.121 1.00 21.58 79 ARG B N 1
ATOM 1950 C CA . ARG B 1 103 ? -7.939 15.598 -1.806 1.00 22.13 79 ARG B CA 1
ATOM 1951 C C . ARG B 1 103 ? -6.932 16.644 -1.401 1.00 24.02 79 ARG B C 1
ATOM 1952 O O . ARG B 1 103 ? -7.282 17.713 -0.907 1.00 23.43 79 ARG B O 1
ATOM 1960 N N . LYS B 1 104 ? -5.672 16.303 -1.629 1.00 25.16 80 LYS B N 1
ATOM 1961 C CA . LYS B 1 104 ? -4.568 17.223 -1.419 1.00 27.53 80 LYS B CA 1
ATOM 1962 C C . LYS B 1 104 ? -4.624 18.354 -2.439 1.00 25.10 80 LYS B C 1
ATOM 1963 O O . LYS B 1 104 ? -5.186 18.181 -3.519 1.00 23.65 80 LYS B O 1
ATOM 1969 N N . PRO B 1 105 ? -4.060 19.534 -2.098 1.00 27.57 81 PRO B N 1
ATOM 1970 C CA . PRO B 1 105 ? -4.131 20.681 -3.012 1.00 28.56 81 PRO B CA 1
ATOM 1971 C C . PRO B 1 105 ? -3.629 20.373 -4.411 1.00 29.59 81 PRO B C 1
ATOM 1972 O O . PRO B 1 105 ? -2.692 19.574 -4.580 1.00 30.92 81 PRO B O 1
ATOM 1976 N N . GLY B 1 106 ? -4.291 20.961 -5.403 1.00 29.64 82 GLY B N 1
ATOM 1977 C CA . GLY B 1 106 ? -3.895 20.839 -6.800 1.00 30.47 82 GLY B CA 1
ATOM 1978 C C . GLY B 1 106 ? -4.504 19.675 -7.569 1.00 31.14 82 GLY B C 1
ATOM 1979 O O . GLY B 1 106 ? -4.397 19.617 -8.789 1.00 32.57 82 GLY B O 1
ATOM 1980 N N . LYS B 1 107 ? -5.138 18.737 -6.870 1.00 30.28 83 LYS B N 1
ATOM 1981 C CA . LYS B 1 107 ? -5.628 17.517 -7.527 1.00 29.86 83 LYS B CA 1
ATOM 1982 C C . LYS B 1 107 ? -7.007 17.699 -8.146 1.00 29.01 83 LYS B C 1
ATOM 1983 O O . LYS B 1 107 ? -7.266 17.198 -9.244 1.00 32.60 83 LYS B O 1
ATOM 1989 N N . LEU B 1 108 ? -7.876 18.438 -7.473 1.00 26.65 84 LEU B N 1
ATOM 1990 C CA . LEU B 1 108 ? -9.244 18.627 -7.949 1.00 26.72 84 LEU B CA 1
ATOM 1991 C C . LEU B 1 108 ? -9.339 19.765 -8.977 1.00 29.78 84 LEU B C 1
ATOM 1992 O O . LEU B 1 108 ? -8.808 20.855 -8.748 1.00 30.41 84 LEU B O 1
ATOM 1997 N N . PRO B 1 109 ? -10.005 19.497 -10.112 1.00 30.39 85 PRO B N 1
ATOM 1998 C CA . PRO B 1 109 ? -10.063 20.422 -11.241 1.00 31.02 85 PRO B CA 1
ATOM 1999 C C . PRO B 1 109 ? -11.085 21.553 -11.130 1.00 33.30 85 PRO B C 1
ATOM 2000 O O . PRO B 1 109 ? -10.848 22.623 -11.676 1.00 36.42 85 PRO B O 1
ATOM 2004 N N . ALA B 1 110 ? -12.221 21.325 -10.470 1.00 32.80 86 ALA B N 1
ATOM 2005 C CA . ALA B 1 110 ? -13.295 22.327 -10.482 1.00 32.69 86 ALA B CA 1
ATOM 2006 C C . ALA B 1 110 ? -13.136 23.201 -9.257 1.00 31.72 86 ALA B C 1
ATOM 2007 O O . ALA B 1 110 ? -12.146 23.063 -8.520 1.00 32.81 86 ALA B O 1
ATOM 2009 N N . GLU B 1 111 ? -14.101 24.090 -9.022 1.00 29.80 87 GLU B N 1
ATOM 2010 C CA . GLU B 1 111 ? -14.043 24.970 -7.858 1.00 31.05 87 GLU B CA 1
ATOM 2011 C C . GLU B 1 111 ? -14.037 24.165 -6.570 1.00 29.01 87 GLU B C 1
ATOM 2012 O O . GLU B 1 111 ? -14.846 23.257 -6.418 1.00 26.54 87 GLU B O 1
ATOM 2018 N N . THR B 1 112 ? -13.149 24.524 -5.647 1.00 27.83 88 THR B N 1
ATOM 2019 C CA . THR B 1 112 ? -12.947 23.764 -4.413 1.00 28.71 88 THR B CA 1
ATOM 2020 C C . THR B 1 112 ? -13.133 24.641 -3.196 1.00 30.31 88 THR B C 1
ATOM 2021 O O . THR B 1 112 ? -13.048 25.869 -3.283 1.00 30.42 88 THR B O 1
ATOM 2025 N N . LEU B 1 113 ? -13.380 24.001 -2.064 1.00 27.41 89 LEU B N 1
ATOM 2026 C CA . LEU B 1 113 ? -13.200 24.628 -0.775 1.00 29.70 89 LEU B CA 1
ATOM 2027 C C . LEU B 1 113 ? -11.973 23.988 -0.160 1.00 31.00 89 LEU B C 1
ATOM 2028 O O . LEU B 1 113 ? -11.702 22.825 -0.426 1.00 29.34 89 LEU B O 1
ATOM 2033 N N . SER B 1 114 ? -11.262 24.739 0.675 1.00 31.16 90 SER B N 1
ATOM 2034 C CA . SER B 1 114 ? -10.030 24.261 1.300 1.00 32.45 90 SER B CA 1
ATOM 2035 C C . SER B 1 114 ? -10.086 24.401 2.829 1.00 30.65 90 SER B C 1
ATOM 2036 O O . SER B 1 114 ? -10.747 25.285 3.356 1.00 30.44 90 SER B O 1
ATOM 2039 N N . TYR B 1 115 ? -9.439 23.497 3.547 1.00 27.70 91 TYR B N 1
ATOM 2040 C CA . TYR B 1 115 ? -9.444 23.562 4.999 1.00 28.67 91 TYR B CA 1
ATOM 2041 C C . TYR B 1 115 ? -8.097 23.128 5.580 1.00 31.75 91 TYR B C 1
ATOM 2042 O O . TYR B 1 115 ? -7.527 22.111 5.161 1.00 27.86 91 TYR B O 1
ATOM 2051 N N . GLU B 1 116 ? -7.594 23.916 6.531 1.00 35.32 92 GLU B N 1
ATOM 2052 C CA . GLU B 1 116 ? -6.291 23.668 7.156 1.00 41.18 92 GLU B CA 1
ATOM 2053 C C . GLU B 1 116 ? -6.374 22.742 8.363 1.00 43.92 92 GLU B C 1
ATOM 2054 O O . GLU B 1 116 ? -7.299 22.851 9.170 1.00 47.91 92 GLU B O 1
ATOM 2060 N N . TYR B 1 117 ? -5.402 21.839 8.492 1.00 39.32 93 TYR B N 1
ATOM 2061 C CA . TYR B 1 117 ? -5.286 21.009 9.678 1.00 35.64 93 TYR B CA 1
ATOM 2062 C C . TYR B 1 117 ? -3.839 20.979 10.195 1.00 36.63 93 TYR B C 1
ATOM 2063 O O . TYR B 1 117 ? -2.902 21.413 9.499 1.00 32.04 93 TYR B O 1
ATOM 2072 N N . GLU B 1 118 ? -3.679 20.443 11.404 1.00 37.96 94 GLU B N 1
ATOM 2073 C CA . GLU B 1 118 ? -2.402 20.420 12.102 1.00 40.41 94 GLU B CA 1
ATOM 2074 C C . GLU B 1 118 ? -1.556 19.228 11.708 1.00 40.89 94 GLU B C 1
ATOM 2075 O O . GLU B 1 118 ? -2.046 18.100 11.628 1.00 41.27 94 GLU B O 1
ATOM 2081 N N . LEU B 1 119 ? -0.277 19.494 11.466 1.00 40.07 95 LEU B N 1
ATOM 2082 C CA . LEU B 1 119 ? 0.736 18.444 11.424 1.00 41.39 95 LEU B CA 1
ATOM 2083 C C . LEU B 1 119 ? 1.574 18.573 12.686 1.00 40.39 95 LEU B C 1
ATOM 2084 O O . LEU B 1 119 ? 1.433 19.554 13.434 1.00 39.55 95 LEU B O 1
ATOM 2089 N N . GLU B 1 120 ? 2.458 17.607 12.922 1.00 38.78 96 GLU B N 1
ATOM 2090 C CA . GLU B 1 120 ? 3.317 17.640 14.115 1.00 39.95 96 GLU B CA 1
ATOM 2091 C C . GLU B 1 120 ? 3.991 19.007 14.357 1.00 39.21 96 GLU B C 1
ATOM 2092 O O . GLU B 1 120 ? 3.991 19.503 15.492 1.00 41.43 96 GLU B O 1
ATOM 2098 N N . TYR B 1 121 ? 4.546 19.608 13.299 1.00 36.59 97 TYR B N 1
ATOM 2099 C CA . TYR B 1 121 ? 5.271 20.894 13.400 1.00 36.54 97 TYR B CA 1
ATOM 2100 C C . TYR B 1 121 ? 4.857 21.933 12.362 1.00 37.48 97 TYR B C 1
ATOM 2101 O O . TYR B 1 121 ? 5.655 22.802 11.990 1.00 38.21 97 TYR B O 1
ATOM 2110 N N . GLY B 1 122 ? 3.626 21.836 11.881 1.00 35.82 98 GLY B N 1
ATOM 2111 C CA . GLY B 1 122 ? 3.153 22.706 10.809 1.00 36.57 98 GLY B CA 1
ATOM 2112 C C . GLY B 1 122 ? 1.675 22.517 10.504 1.00 36.33 98 GLY B C 1
ATOM 2113 O O . GLY B 1 122 ? 0.914 22.024 11.337 1.00 35.19 98 GLY B O 1
ATOM 2114 N N . THR B 1 123 ? 1.274 22.954 9.315 1.00 36.25 99 THR B N 1
ATOM 2115 C CA . THR B 1 123 ? -0.101 22.847 8.853 1.00 34.97 99 THR B CA 1
ATOM 2116 C C . THR B 1 123 ? -0.093 22.368 7.405 1.00 34.02 99 THR B C 1
ATOM 2117 O O . THR B 1 123 ? 0.902 22.509 6.689 1.00 34.83 99 THR B O 1
ATOM 2121 N N . ASP B 1 124 ? -1.205 21.786 6.982 1.00 32.21 100 ASP B N 1
ATOM 2122 C CA . ASP B 1 124 ? -1.406 21.438 5.587 1.00 32.55 100 ASP B CA 1
ATOM 2123 C C . ASP B 1 124 ? -2.869 21.682 5.294 1.00 29.48 100 ASP B C 1
ATOM 2124 O O . ASP B 1 124 ? -3.613 22.087 6.183 1.00 28.74 100 ASP B O 1
ATOM 2129 N N . SER B 1 125 ? -3.272 21.452 4.053 1.00 29.36 101 SER B N 1
ATOM 2130 C CA . SER B 1 125 ? -4.654 21.647 3.656 1.00 30.58 101 SER B CA 1
ATOM 2131 C C . SER B 1 125 ? -5.239 20.450 2.924 1.00 29.00 101 SER B C 1
ATOM 2132 O O . SER B 1 125 ? -4.516 19.630 2.357 1.00 28.17 101 SER B O 1
ATOM 2135 N N . LEU B 1 126 ? -6.564 20.375 2.929 1.00 27.52 102 LEU B N 1
ATOM 2136 C CA . LEU B 1 126 ? -7.307 19.453 2.073 1.00 27.33 102 LEU B CA 1
ATOM 2137 C C . LEU B 1 126 ? -8.413 20.234 1.373 1.00 26.17 102 LEU B C 1
ATOM 2138 O O . LEU B 1 126 ? -8.827 21.294 1.847 1.00 26.57 102 LEU B O 1
ATOM 2143 N N . GLU B 1 127 ? -8.861 19.710 0.242 1.00 23.84 103 GLU B N 1
ATOM 2144 C CA . GLU B 1 127 ? -9.838 20.360 -0.608 1.00 24.22 103 GLU B CA 1
ATOM 2145 C C . GLU B 1 127 ? -10.967 19.399 -0.947 1.00 23.93 103 GLU B C 1
ATOM 2146 O O . GLU B 1 127 ? -10.793 18.183 -0.940 1.00 23.78 103 GLU B O 1
ATOM 2152 N N . ILE B 1 128 ? -12.107 19.985 -1.258 1.00 22.23 104 ILE B N 1
ATOM 2153 C CA . ILE B 1 128 ? -13.292 19.283 -1.715 1.00 22.14 104 ILE B CA 1
ATOM 2154 C C . ILE B 1 128 ? -13.865 20.153 -2.825 1.00 24.29 104 ILE B C 1
ATOM 2155 O O . ILE B 1 128 ? -13.700 21.408 -2.798 1.00 22.37 104 ILE B O 1
ATOM 2160 N N . HIS B 1 129 ? -14.500 19.516 -3.805 1.00 23.91 105 HIS B N 1
ATOM 2161 C CA . HIS B 1 129 ? -15.282 20.261 -4.787 1.00 25.13 105 HIS B CA 1
ATOM 2162 C C . HIS B 1 129 ? -16.457 20.962 -4.116 1.00 24.23 105 HIS B C 1
ATOM 2163 O O . HIS B 1 129 ? -17.104 20.407 -3.226 1.00 22.93 105 HIS B O 1
ATOM 2170 N N . LYS B 1 130 ? -16.712 22.207 -4.527 1.00 25.73 106 LYS B N 1
ATOM 2171 C CA . LYS B 1 130 ? -17.851 22.965 -4.002 1.00 26.38 106 LYS B CA 1
ATOM 2172 C C . LYS B 1 130 ? -19.199 22.274 -4.209 1.00 26.21 106 LYS B C 1
ATOM 2173 O O . LYS B 1 130 ? -20.115 22.459 -3.408 1.00 26.70 106 LYS B O 1
ATOM 2179 N N . ASP B 1 131 ? -19.329 21.504 -5.285 1.00 25.97 107 ASP B N 1
ATOM 2180 C CA . ASP B 1 131 ? -20.555 20.752 -5.525 1.00 26.99 107 ASP B CA 1
ATOM 2181 C C . ASP B 1 131 ? -20.564 19.302 -5.010 1.00 26.53 107 ASP B C 1
ATOM 2182 O O . ASP B 1 131 ? -21.508 18.578 -5.315 1.00 26.61 107 ASP B O 1
ATOM 2187 N N . ALA B 1 132 ? -19.562 18.904 -4.218 1.00 25.52 108 ALA B N 1
ATOM 2188 C CA . ALA B 1 132 ? -19.434 17.483 -3.767 1.00 24.83 108 ALA B CA 1
ATOM 2189 C C . ALA B 1 132 ? -20.553 17.008 -2.844 1.00 24.11 108 ALA B C 1
ATOM 2190 O O . ALA B 1 132 ? -20.982 15.856 -2.924 1.00 22.98 108 ALA B O 1
ATOM 2192 N N . VAL B 1 133 ? -20.998 17.884 -1.943 1.00 23.73 109 VAL B N 1
ATOM 2193 C CA . VAL B 1 133 ? -22.006 17.553 -0.965 1.00 24.90 109 VAL B CA 1
ATOM 2194 C C . VAL B 1 133 ? -23.067 18.644 -1.054 1.00 27.54 109 VAL B C 1
ATOM 2195 O O . VAL B 1 133 ? -22.720 19.815 -1.143 1.00 27.53 109 VAL B O 1
ATOM 2199 N N . LEU B 1 134 ? -24.335 18.234 -1.031 1.00 28.38 110 LEU B N 1
ATOM 2200 C CA . LEU B 1 134 ? -25.470 19.168 -1.077 1.00 30.40 110 LEU B CA 1
ATOM 2201 C C . LEU B 1 134 ? -25.969 19.373 0.338 1.00 28.96 110 LEU B C 1
ATOM 2202 O O . LEU B 1 134 ? -25.753 18.523 1.203 1.00 25.83 110 LEU B O 1
ATOM 2207 N N . GLU B 1 135 ? -26.595 20.526 0.587 1.00 27.59 111 GLU B N 1
ATOM 2208 C CA . GLU B 1 135 ? -27.147 20.821 1.895 1.00 29.45 111 GLU B CA 1
ATOM 2209 C C . GLU B 1 135 ? -28.155 19.733 2.266 1.00 29.35 111 GLU B C 1
ATOM 2210 O O . GLU B 1 135 ? -29.028 19.379 1.474 1.00 31.87 111 GLU B O 1
ATOM 2216 N N . GLY B 1 136 ? -28.020 19.208 3.470 1.00 27.80 112 GLY B N 1
ATOM 2217 C CA . GLY B 1 136 ? -28.951 18.202 3.965 1.00 26.53 112 GLY B CA 1
ATOM 2218 C C . GLY B 1 136 ? -28.407 16.790 3.815 1.00 26.28 112 GLY B C 1
ATOM 2219 O O . GLY B 1 136 ? -28.879 15.880 4.496 1.00 27.77 112 GLY B O 1
ATOM 2220 N N . GLN B 1 137 ? -27.424 16.595 2.945 1.00 25.48 113 GLN B N 1
ATOM 2221 C CA . GLN B 1 137 ? -26.853 15.233 2.782 1.00 25.19 113 GLN B CA 1
ATOM 2222 C C . GLN B 1 137 ? -26.069 14.811 4.003 1.00 25.43 113 GLN B C 1
ATOM 2223 O O . GLN B 1 137 ? -25.263 15.575 4.543 1.00 24.55 113 GLN B O 1
ATOM 2229 N N . ARG B 1 138 ? -26.333 13.573 4.421 1.00 25.51 114 ARG B N 1
ATOM 2230 C CA . ARG B 1 138 ? -25.671 12.941 5.556 1.00 24.94 114 ARG B CA 1
ATOM 2231 C C . ARG B 1 138 ? -24.471 12.138 5.001 1.00 22.57 114 ARG B C 1
ATOM 2232 O O . ARG B 1 138 ? -24.616 11.414 4.001 1.00 23.21 114 ARG B O 1
ATOM 2240 N N . VAL B 1 139 ? -23.297 12.341 5.600 1.00 20.23 115 VAL B N 1
ATOM 2241 C CA . VAL B 1 139 ? -22.043 11.783 5.090 1.00 20.68 115 VAL B CA 1
ATOM 2242 C C . VAL B 1 139 ? -21.358 10.883 6.117 1.00 20.70 115 VAL B C 1
ATOM 2243 O O . VAL B 1 139 ? -21.231 11.228 7.313 1.00 20.92 115 VAL B O 1
ATOM 2247 N N . VAL B 1 140 ? -20.883 9.727 5.646 1.00 20.06 116 VAL B N 1
ATOM 2248 C CA . VAL B 1 140 ? -20.004 8.920 6.478 1.00 19.63 116 VAL B CA 1
ATOM 2249 C C . VAL B 1 140 ? -18.591 9.128 5.952 1.00 18.97 116 VAL B C 1
ATOM 2250 O O . VAL B 1 140 ? -18.324 8.978 4.757 1.00 19.84 116 VAL B O 1
ATOM 2254 N N . ILE B 1 141 ? -17.702 9.596 6.817 1.00 19.74 117 ILE B N 1
ATOM 2255 C CA . ILE B 1 141 ? -16.307 9.725 6.447 1.00 19.55 117 ILE B CA 1
ATOM 2256 C C . ILE B 1 141 ? -15.539 8.452 6.769 1.00 20.25 117 ILE B C 1
ATOM 2257 O O . ILE B 1 141 ? -15.627 7.953 7.888 1.00 22.20 117 ILE B O 1
ATOM 2262 N N . VAL B 1 142 ? -14.791 7.955 5.792 1.00 21.23 118 VAL B N 1
ATOM 2263 C CA . VAL B 1 142 ? -14.041 6.693 5.923 1.00 23.51 118 VAL B CA 1
ATOM 2264 C C . VAL B 1 142 ? -12.540 6.949 5.773 1.00 24.50 118 VAL B C 1
ATOM 2265 O O . VAL B 1 142 ? -12.121 7.758 4.950 1.00 26.95 118 VAL B O 1
ATOM 2269 N N . ASP B 1 143 ? -11.710 6.244 6.538 1.00 23.97 119 ASP B N 1
ATOM 2270 C CA . ASP B 1 143 ? -10.279 6.256 6.258 1.00 26.22 119 ASP B CA 1
ATOM 2271 C C . ASP B 1 143 ? -9.667 4.938 6.707 1.00 25.17 119 ASP B C 1
ATOM 2272 O O . ASP B 1 143 ? -10.306 4.154 7.424 1.00 24.71 119 ASP B O 1
ATOM 2277 N N . ASP B 1 144 ? -8.425 4.702 6.303 1.00 25.45 120 ASP B N 1
ATOM 2278 C CA . ASP B 1 144 ? -7.775 3.441 6.717 1.00 27.81 120 ASP B CA 1
ATOM 2279 C C . ASP B 1 144 ? -7.366 3.460 8.185 1.00 28.06 120 ASP B C 1
ATOM 2280 O O . ASP B 1 144 ? -7.558 2.474 8.893 1.00 26.82 120 ASP B O 1
ATOM 2285 N N . LEU B 1 145 ? -6.851 4.590 8.670 1.00 29.04 121 LEU B N 1
ATOM 2286 C CA . LEU B 1 145 ? -6.327 4.615 10.030 1.00 28.99 121 LEU B CA 1
ATOM 2287 C C . LEU B 1 145 ? -6.534 5.925 10.722 1.00 26.83 121 LEU B C 1
ATOM 2288 O O . LEU B 1 145 ? -6.203 6.967 10.164 1.00 27.20 121 LEU B O 1
ATOM 2293 N N . LEU B 1 146 ? -7.047 5.866 11.950 1.00 24.66 122 LEU B N 1
ATOM 2294 C CA . LEU B 1 146 ? -7.116 7.025 12.825 1.00 25.80 122 LEU B CA 1
ATOM 2295 C C . LEU B 1 146 ? -5.829 7.192 13.664 1.00 26.96 122 LEU B C 1
ATOM 2296 O O . LEU B 1 146 ? -5.550 6.407 14.584 1.00 26.49 122 LEU B O 1
ATOM 2301 N N . ALA B 1 147 ? -5.047 8.215 13.326 1.00 27.73 123 ALA B N 1
ATOM 2302 C CA . ALA B 1 147 ? -3.886 8.580 14.133 1.00 29.70 123 ALA B CA 1
ATOM 2303 C C . ALA B 1 147 ? -4.241 9.823 14.923 1.00 30.13 123 ALA B C 1
ATOM 2304 O O . ALA B 1 147 ? -5.030 9.735 15.870 1.00 29.81 123 ALA B O 1
ATOM 2306 N N . THR B 1 148 ? -3.700 10.980 14.534 1.00 29.57 124 THR B N 1
ATOM 2307 C CA . THR B 1 148 ? -3.991 12.225 15.273 1.00 30.61 124 THR B CA 1
ATOM 2308 C C . THR B 1 148 ? -5.373 12.770 14.940 1.00 28.79 124 THR B C 1
ATOM 2309 O O . THR B 1 148 ? -5.973 13.495 15.734 1.00 30.20 124 THR B O 1
ATOM 2313 N N . GLY B 1 149 ? -5.863 12.448 13.751 1.00 28.03 125 GLY B N 1
ATOM 2314 C CA . GLY B 1 149 ? -7.200 12.850 13.346 1.00 28.90 125 GLY B CA 1
ATOM 2315 C C . GLY B 1 149 ? -7.286 14.180 12.613 1.00 27.48 125 GLY B C 1
ATOM 2316 O O . GLY B 1 149 ? -8.391 14.625 12.299 1.00 27.41 125 GLY B O 1
ATOM 2317 N N . GLY B 1 150 ? -6.137 14.827 12.374 1.00 27.11 126 GLY B N 1
ATOM 2318 C CA . GLY B 1 150 ? -6.080 16.108 11.634 1.00 27.42 126 GLY B CA 1
ATOM 2319 C C . GLY B 1 150 ? -6.752 16.089 10.271 1.00 26.29 126 GLY B C 1
ATOM 2320 O O . GLY B 1 150 ? -7.639 16.924 10.006 1.00 26.34 126 GLY B O 1
ATOM 2321 N N . THR B 1 151 ? -6.377 15.124 9.418 1.00 25.64 127 THR B N 1
ATOM 2322 C CA . THR B 1 151 ? -6.959 15.019 8.058 1.00 26.28 127 THR B CA 1
ATOM 2323 C C . THR B 1 151 ? -8.457 14.773 8.125 1.00 24.80 127 THR B C 1
ATOM 2324 O O . THR B 1 151 ? -9.218 15.315 7.318 1.00 23.71 127 THR B O 1
ATOM 2328 N N . ILE B 1 152 ? -8.886 13.996 9.119 1.00 23.79 128 ILE B N 1
ATOM 2329 C CA . ILE B 1 152 ? -10.293 13.705 9.291 1.00 23.02 128 ILE B CA 1
ATOM 2330 C C . ILE B 1 152 ? -11.057 14.918 9.791 1.00 22.57 128 ILE B C 1
ATOM 2331 O O . ILE B 1 152 ? -12.147 15.186 9.316 1.00 22.34 128 ILE B O 1
ATOM 2336 N N . TYR B 1 153 ? -10.483 15.635 10.749 1.00 24.52 129 TYR B N 1
ATOM 2337 C CA . TYR B 1 153 ? -11.092 16.863 11.256 1.00 26.64 129 TYR B CA 1
ATOM 2338 C C . TYR B 1 153 ? -11.354 17.837 10.091 1.00 25.07 129 TYR B C 1
ATOM 2339 O O . TYR B 1 153 ? -12.476 18.320 9.920 1.00 25.73 129 TYR B O 1
ATOM 2348 N N . ALA B 1 154 ? -10.326 18.116 9.292 1.00 24.06 130 ALA B N 1
ATOM 2349 C CA . ALA B 1 154 ? -10.464 18.944 8.080 1.00 23.82 130 ALA B CA 1
ATOM 2350 C C . ALA B 1 154 ? -11.544 18.437 7.116 1.00 24.64 130 ALA B C 1
ATOM 2351 O O . ALA B 1 154 ? -12.333 19.220 6.603 1.00 26.14 130 ALA B O 1
ATOM 2353 N N . SER B 1 155 ? -11.582 17.126 6.876 1.00 24.89 131 SER B N 1
ATOM 2354 C CA . SER B 1 155 ? -12.633 16.524 6.053 1.00 23.76 131 SER B CA 1
ATOM 2355 C C . SER B 1 155 ? -14.033 16.785 6.609 1.00 22.54 131 SER B C 1
ATOM 2356 O O . SER B 1 155 ? -14.958 17.098 5.850 1.00 22.58 131 SER B O 1
ATOM 2359 N N . ALA B 1 156 ? -14.169 16.657 7.928 1.00 21.58 132 ALA B N 1
ATOM 2360 C CA . ALA B 1 156 ? -15.432 16.824 8.601 1.00 21.96 132 ALA B CA 1
ATOM 2361 C C . ALA B 1 156 ? -15.895 18.264 8.386 1.00 22.48 132 ALA B C 1
ATOM 2362 O O . ALA B 1 156 ? -17.077 18.511 8.091 1.00 21.60 132 ALA B O 1
ATOM 2364 N N . LYS B 1 157 ? -14.949 19.194 8.526 1.00 23.97 133 LYS B N 1
ATOM 2365 C CA . LYS B 1 157 ? -15.253 20.614 8.410 1.00 26.92 133 LYS B CA 1
ATOM 2366 C C . LYS B 1 157 ? -15.571 21.034 6.987 1.00 25.30 133 LYS B C 1
ATOM 2367 O O . LYS B 1 157 ? -16.360 21.958 6.774 1.00 25.64 133 LYS B O 1
ATOM 2373 N N . LEU B 1 158 ? -14.945 20.369 6.029 1.00 23.04 134 LEU B N 1
ATOM 2374 C CA . LEU B 1 158 ? -15.219 20.577 4.615 1.00 22.81 134 LEU B CA 1
ATOM 2375 C C . LEU B 1 158 ? -16.627 20.147 4.265 1.00 22.20 134 LEU B C 1
ATOM 2376 O O . LEU B 1 158 ? -17.395 20.901 3.607 1.00 22.07 134 LEU B O 1
ATOM 2381 N N . VAL B 1 159 ? -17.001 18.948 4.721 1.00 21.77 135 VAL B N 1
ATOM 2382 C CA . VAL B 1 159 ? -18.381 18.507 4.580 1.00 21.60 135 VAL B CA 1
ATOM 2383 C C . VAL B 1 159 ? -19.403 19.466 5.193 1.00 21.89 135 VAL B C 1
ATOM 2384 O O . VAL B 1 159 ? -20.411 19.776 4.561 1.00 22.82 135 VAL B O 1
ATOM 2388 N N . GLU B 1 160 ? -19.145 19.932 6.411 1.00 23.50 136 GLU B N 1
ATOM 2389 C CA . GLU B 1 160 ? -20.092 20.851 7.066 1.00 26.00 136 GLU B CA 1
ATOM 2390 C C . GLU B 1 160 ? -20.197 22.213 6.359 1.00 25.93 136 GLU B C 1
ATOM 2391 O O . GLU B 1 160 ? -21.290 22.807 6.335 1.00 26.61 136 GLU B O 1
ATOM 2397 N N . SER B 1 161 ? -19.088 22.690 5.792 1.00 27.37 137 SER B N 1
ATOM 2398 C CA A SER B 1 161 ? -19.072 23.977 5.077 0.50 27.72 137 SER B CA 1
ATOM 2399 C CA B SER B 1 161 ? -19.054 23.972 5.063 0.50 27.48 137 SER B CA 1
ATOM 2400 C C . SER B 1 161 ? -19.995 23.964 3.862 1.00 28.24 137 SER B C 1
ATOM 2401 O O . SER B 1 161 ? -20.493 25.017 3.434 1.00 28.15 137 SER B O 1
ATOM 2406 N N . LEU B 1 162 ? -20.224 22.778 3.302 1.00 27.41 138 LEU B N 1
ATOM 2407 C CA . LEU B 1 162 ? -21.169 22.614 2.193 1.00 28.62 138 LEU B CA 1
ATOM 2408 C C . LEU B 1 162 ? -22.629 22.382 2.623 1.00 28.15 138 LEU B C 1
ATOM 2409 O O . LEU B 1 162 ? -23.512 22.307 1.785 1.00 30.11 138 LEU B O 1
ATOM 2414 N N . GLY B 1 163 ? -22.886 22.297 3.924 1.00 26.39 139 GLY B N 1
ATOM 2415 C CA . GLY B 1 163 ? -24.244 22.067 4.412 1.00 26.43 139 GLY B CA 1
ATOM 2416 C C . GLY B 1 163 ? -24.492 20.598 4.666 1.00 26.04 139 GLY B C 1
ATOM 2417 O O . GLY B 1 163 ? -25.613 20.187 4.992 1.00 24.81 139 GLY B O 1
ATOM 2418 N N . GLY B 1 164 ? -23.442 19.803 4.489 1.00 25.81 140 GLY B N 1
ATOM 2419 C CA . GLY B 1 164 ? -23.524 18.391 4.798 1.00 25.62 140 GLY B CA 1
ATOM 2420 C C . GLY B 1 164 ? -23.475 18.180 6.295 1.00 25.85 140 GLY B C 1
ATOM 2421 O O . GLY B 1 164 ? -22.992 19.035 7.034 1.00 27.14 140 GLY B O 1
ATOM 2422 N N . ILE B 1 165 ? -23.983 17.035 6.736 1.00 23.64 141 ILE B N 1
ATOM 2423 C CA . ILE B 1 165 ? -23.918 16.623 8.133 1.00 24.51 141 ILE B CA 1
ATOM 2424 C C . ILE B 1 165 ? -23.108 15.335 8.144 1.00 24.26 141 ILE B C 1
ATOM 2425 O O . ILE B 1 165 ? -23.373 14.475 7.304 1.00 25.14 141 ILE B O 1
ATOM 2430 N N . VAL B 1 166 ? -22.137 15.257 9.048 1.00 23.55 142 VAL B N 1
ATOM 2431 C CA . VAL B 1 166 ? -21.290 14.074 9.262 1.00 22.99 142 VAL B CA 1
ATOM 2432 C C . VAL B 1 166 ? -22.086 13.094 10.135 1.00 22.59 142 VAL B C 1
ATOM 2433 O O . VAL B 1 166 ? -22.279 13.305 11.335 1.00 23.47 142 VAL B O 1
ATOM 2437 N N . ASP B 1 167 ? -22.588 12.032 9.539 1.00 22.29 143 ASP B N 1
ATOM 2438 C CA . ASP B 1 167 ? -23.284 11.049 10.357 1.00 23.91 143 ASP B CA 1
ATOM 2439 C C . ASP B 1 167 ? -22.313 10.391 11.348 1.00 24.09 143 ASP B C 1
ATOM 2440 O O . ASP B 1 167 ? -22.595 10.275 12.541 1.00 25.94 143 ASP B O 1
ATOM 2445 N N . SER B 1 168 ? -21.197 9.908 10.828 1.00 24.27 144 SER B N 1
ATOM 2446 C CA . SER B 1 168 ? -20.226 9.165 11.612 1.00 24.56 144 SER B CA 1
ATOM 2447 C C . SER B 1 168 ? -18.912 9.057 10.847 1.00 22.42 144 SER B C 1
ATOM 2448 O O . SER B 1 168 ? -18.824 9.366 9.654 1.00 22.99 144 SER B O 1
ATOM 2451 N N . ILE B 1 169 ? -17.883 8.608 11.548 1.00 23.11 145 ILE B N 1
ATOM 2452 C CA . ILE B 1 169 ? -16.563 8.458 10.998 1.00 22.42 145 ILE B CA 1
ATOM 2453 C C . ILE B 1 169 ? -16.082 7.025 11.311 1.00 23.40 145 ILE B C 1
ATOM 2454 O O . ILE B 1 169 ? -16.102 6.600 12.464 1.00 24.82 145 ILE B O 1
ATOM 2459 N N . ILE B 1 170 ? -15.716 6.296 10.270 1.00 21.45 146 ILE B N 1
ATOM 2460 C CA . ILE B 1 170 ? -15.254 4.906 10.418 1.00 21.08 146 ILE B CA 1
ATOM 2461 C C . ILE B 1 170 ? -13.855 4.655 9.859 1.00 20.91 146 ILE B C 1
ATOM 2462 O O . ILE B 1 170 ? -13.489 5.102 8.759 1.00 19.93 146 ILE B O 1
ATOM 2467 N N . PHE B 1 171 ? -13.106 3.811 10.575 1.00 21.97 147 PHE B N 1
ATOM 2468 C CA . PHE B 1 171 ? -11.746 3.508 10.232 1.00 21.95 147 PHE B CA 1
ATOM 2469 C C . PHE B 1 171 ? -11.577 2.013 10.279 1.00 22.20 147 PHE B C 1
ATOM 2470 O O . PHE B 1 171 ? -12.211 1.354 11.118 1.00 22.15 147 PHE B O 1
ATOM 2478 N N . LEU B 1 172 ? -10.733 1.482 9.400 1.00 23.29 148 LEU B N 1
ATOM 2479 C CA . LEU B 1 172 ? -10.294 0.087 9.588 1.00 23.82 148 LEU B CA 1
ATOM 2480 C C . LEU B 1 172 ? -9.513 -0.057 10.903 1.00 24.60 148 LEU B C 1
ATOM 2481 O O . LEU B 1 172 ? -9.764 -0.992 11.692 1.00 25.09 148 LEU B O 1
ATOM 2486 N N . THR B 1 173 ? -8.556 0.843 11.141 1.00 24.44 149 THR B N 1
ATOM 2487 C CA . THR B 1 173 ? -7.681 0.748 12.319 1.00 27.18 149 THR B CA 1
ATOM 2488 C C . THR B 1 173 ? -7.595 2.068 13.088 1.00 27.96 149 THR B C 1
ATOM 2489 O O . THR B 1 173 ? -7.822 3.141 12.521 1.00 28.71 149 THR B O 1
ATOM 2493 N N . GLU B 1 174 ? -7.309 1.984 14.384 1.00 27.08 150 GLU B N 1
ATOM 2494 C CA . GLU B 1 174 ? -7.200 3.175 15.229 1.00 26.52 150 GLU B CA 1
ATOM 2495 C C . GLU B 1 174 ? -5.980 3.056 16.138 1.00 28.73 150 GLU B C 1
ATOM 2496 O O . GLU B 1 174 ? -5.766 2.016 16.751 1.00 27.59 150 GLU B O 1
ATOM 2502 N N . LE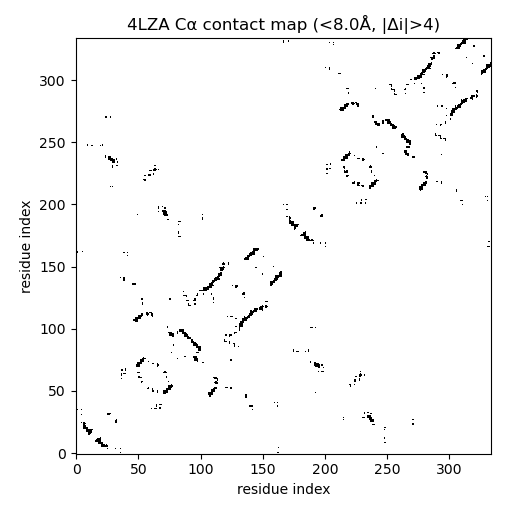U B 1 175 ? -5.181 4.124 16.219 1.00 27.71 151 LEU B N 1
ATOM 2503 C CA . LEU B 1 175 ? -4.053 4.145 17.123 1.00 31.21 151 LEU B CA 1
ATOM 2504 C C . LEU B 1 175 ? -4.472 4.809 18.422 1.00 32.95 151 LEU B C 1
ATOM 2505 O O . LEU B 1 175 ? -4.438 6.050 18.543 1.00 32.08 151 LEU B O 1
ATOM 2510 N N . THR B 1 176 ? -4.882 3.986 19.387 1.00 34.75 152 THR B N 1
ATOM 2511 C CA . THR B 1 176 ? -5.523 4.494 20.612 1.00 39.47 152 THR B CA 1
ATOM 2512 C C . THR B 1 176 ? -4.581 5.274 21.515 1.00 42.96 152 THR B C 1
ATOM 2513 O O . THR B 1 176 ? -5.025 5.867 22.490 1.00 49.19 152 THR B O 1
ATOM 2517 N N . PHE B 1 177 ? -3.291 5.287 21.192 1.00 42.75 153 PHE B N 1
ATOM 2518 C CA . PHE B 1 177 ? -2.339 6.099 21.946 1.00 43.58 153 PHE B CA 1
ATOM 2519 C C . PHE B 1 177 ? -2.220 7.536 21.456 1.00 43.01 153 PHE B C 1
ATOM 2520 O O . PHE B 1 177 ? -1.517 8.326 22.072 1.00 45.01 153 PHE B O 1
ATOM 2528 N N . LEU B 1 178 ? -2.925 7.891 20.377 1.00 39.13 154 LEU B N 1
ATOM 2529 C CA . LEU B 1 178 ? -2.762 9.214 19.763 1.00 39.58 154 LEU B CA 1
ATOM 2530 C C . LEU B 1 178 ? -3.914 10.227 19.890 1.00 40.85 154 LEU B C 1
ATOM 2531 O O . LEU B 1 178 ? -3.870 11.294 19.243 1.00 46.38 154 LEU B O 1
ATOM 2536 N N . ASP B 1 179 ? -4.926 9.915 20.697 1.00 37.83 155 ASP B N 1
ATOM 2537 C CA . ASP B 1 179 ? -6.022 10.885 21.007 1.00 38.81 155 ASP B CA 1
ATOM 2538 C C . ASP B 1 179 ? -6.810 11.420 19.800 1.00 34.84 155 ASP B C 1
ATOM 2539 O O . ASP B 1 179 ? -7.303 12.573 19.817 1.00 34.34 155 ASP B O 1
ATOM 2544 N N . GLY B 1 180 ? -6.944 10.590 18.769 1.00 31.18 156 GLY B N 1
ATOM 2545 C CA . GLY B 1 180 ? -7.746 10.927 17.599 1.00 30.02 156 GLY B CA 1
ATOM 2546 C C . GLY B 1 180 ? -9.178 11.211 18.005 1.00 28.73 156 GLY B C 1
ATOM 2547 O O . GLY B 1 180 ? -9.786 12.190 17.550 1.00 27.39 156 GLY B O 1
ATOM 2548 N N . ARG B 1 181 ? -9.722 10.369 18.889 1.00 29.66 157 ARG B N 1
ATOM 2549 C CA . ARG B 1 181 ? -11.085 10.574 19.379 1.00 30.63 157 ARG B CA 1
ATOM 2550 C C . ARG B 1 181 ? -11.291 11.956 20.023 1.00 31.67 157 ARG B C 1
ATOM 2551 O O . ARG B 1 181 ? -12.343 12.589 19.847 1.00 31.61 157 ARG B O 1
ATOM 2559 N N . LYS B 1 182 ? -10.275 12.445 20.730 1.00 31.51 158 LYS B N 1
ATOM 2560 C CA . LYS B 1 182 ? -10.374 13.718 21.419 1.00 32.49 158 LYS B CA 1
ATOM 2561 C C . LYS B 1 182 ? -10.463 14.854 20.404 1.00 31.58 158 LYS B C 1
ATOM 2562 O O . LYS B 1 182 ? -11.316 15.725 20.533 1.00 30.18 158 LYS B O 1
ATOM 2568 N N . LYS B 1 183 ? -9.591 14.811 19.400 1.00 31.50 159 LYS B N 1
ATOM 2569 C CA . LYS B 1 183 ? -9.569 15.772 18.292 1.00 33.15 159 LYS B CA 1
ATOM 2570 C C . LYS B 1 183 ? -10.927 15.807 17.603 1.00 31.93 159 LYS B C 1
ATOM 2571 O O . LYS B 1 183 ? -11.434 16.873 17.238 1.00 32.15 159 LYS B O 1
ATOM 2577 N N . LEU B 1 184 ? -11.533 14.634 17.470 1.00 28.10 160 LEU B N 1
ATOM 2578 C CA . LEU B 1 184 ? -12.804 14.496 16.784 1.00 28.88 160 LEU B CA 1
ATOM 2579 C C . LEU B 1 184 ? -14.023 14.525 17.725 1.00 29.88 160 LEU B C 1
ATOM 2580 O O . LEU B 1 184 ? -15.031 13.835 17.487 1.00 29.83 160 LEU B O 1
ATOM 2585 N N . ASP B 1 185 ? -13.940 15.340 18.777 1.00 31.05 161 ASP B N 1
ATOM 2586 C CA . ASP B 1 185 ? -15.025 15.448 19.755 1.00 32.22 161 ASP B CA 1
ATOM 2587 C C . ASP B 1 185 ? -16.324 15.920 19.103 1.00 30.37 161 ASP B C 1
ATOM 2588 O O . ASP B 1 185 ? -16.315 16.735 18.190 1.00 31.28 161 ASP B O 1
ATOM 2593 N N . GLY B 1 186 ? -17.440 15.353 19.543 1.00 29.92 162 GLY B N 1
ATOM 2594 C CA . GLY B 1 186 ? -18.723 15.616 18.907 1.00 29.70 162 GLY B CA 1
ATOM 2595 C C . GLY B 1 186 ? -19.089 14.731 17.713 1.00 29.10 162 GLY B C 1
ATOM 2596 O O . GLY B 1 186 ? -20.209 14.813 17.228 1.00 30.26 162 GLY B O 1
ATOM 2597 N N . TYR B 1 187 ? -18.174 13.893 17.219 1.00 27.10 163 TYR B N 1
ATOM 2598 C CA . TYR B 1 187 ? -18.514 12.964 16.130 1.00 26.39 163 TYR B CA 1
ATOM 2599 C C . TYR B 1 187 ? -18.609 11.517 16.617 1.00 26.20 163 TYR B C 1
ATOM 2600 O O . TYR B 1 187 ? -17.954 11.158 17.596 1.00 27.28 163 TYR B O 1
ATOM 2609 N N . ASP B 1 188 ? -19.480 10.729 15.991 1.00 26.65 164 ASP B N 1
ATOM 2610 C CA A ASP B 1 188 ? -19.558 9.291 16.269 0.50 26.44 164 ASP B CA 1
ATOM 2611 C CA B ASP B 1 188 ? -19.564 9.308 16.287 0.50 26.35 164 ASP B CA 1
ATOM 2612 C C . ASP B 1 188 ? -18.422 8.608 15.545 1.00 25.46 164 ASP B C 1
ATOM 2613 O O . ASP B 1 188 ? -18.346 8.649 14.315 1.00 26.00 164 ASP B O 1
ATOM 2622 N N . ILE B 1 189 ? -17.528 7.982 16.303 1.00 24.74 165 ILE B N 1
ATOM 2623 C CA . ILE B 1 189 ? -16.324 7.385 15.731 1.00 24.81 165 ILE B CA 1
ATOM 2624 C C . ILE B 1 189 ? -16.373 5.874 15.934 1.00 23.59 165 ILE B C 1
ATOM 2625 O O . ILE B 1 189 ? -16.635 5.419 17.035 1.00 23.30 165 ILE B O 1
ATOM 2630 N N . ILE B 1 190 ? -16.138 5.140 14.854 1.00 23.22 166 ILE B N 1
ATOM 2631 C CA . ILE B 1 190 ? -16.169 3.672 14.853 1.00 24.43 166 ILE B CA 1
ATOM 2632 C C . ILE B 1 190 ? -14.845 3.215 14.284 1.00 23.82 166 ILE B C 1
ATOM 2633 O O . ILE B 1 190 ? -14.367 3.781 13.306 1.00 24.31 166 ILE B O 1
ATOM 2638 N N . SER B 1 191 ? -14.214 2.219 14.905 1.00 24.15 167 SER B N 1
ATOM 2639 C CA . SER B 1 191 ? -13.050 1.595 14.292 1.00 24.30 167 SER B CA 1
ATOM 2640 C C . SER B 1 191 ? -13.128 0.102 14.523 1.00 25.13 167 SER B C 1
ATOM 2641 O O . SER B 1 191 ? -13.645 -0.347 15.552 1.00 26.18 167 SER B O 1
ATOM 2644 N N . LEU B 1 192 ? -12.618 -0.646 13.554 1.00 24.87 168 LEU B N 1
ATOM 2645 C CA . LEU B 1 192 ? -12.700 -2.100 13.582 1.00 26.56 168 LEU B CA 1
ATOM 2646 C C . LEU B 1 192 ? -11.603 -2.712 14.435 1.00 27.23 168 LEU B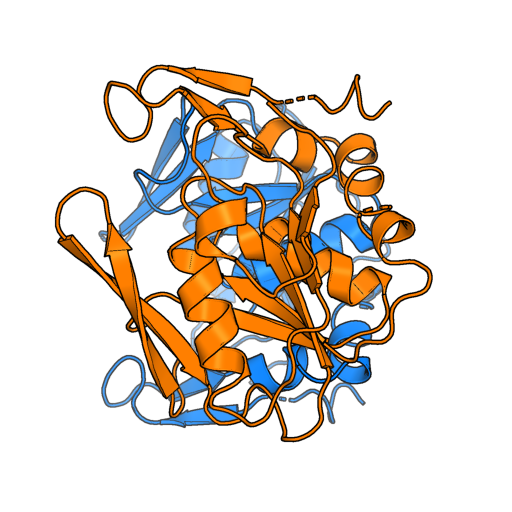 C 1
ATOM 2647 O O . LEU B 1 192 ? -11.869 -3.589 15.262 1.00 27.61 168 LEU B O 1
ATOM 2652 N N . ILE B 1 193 ? -10.382 -2.214 14.261 1.00 27.42 169 ILE B N 1
ATOM 2653 C CA . ILE B 1 193 ? -9.202 -2.751 14.934 1.00 29.66 169 ILE B CA 1
ATOM 2654 C C . ILE B 1 193 ? -8.517 -1.643 15.724 1.00 31.27 169 ILE B C 1
ATOM 2655 O O . ILE B 1 193 ? -8.037 -0.672 15.148 1.00 33.17 169 ILE B O 1
ATOM 2660 N N . LYS B 1 194 ? -8.502 -1.775 17.044 1.00 30.69 170 LYS B N 1
ATOM 2661 C CA . LYS B 1 194 ? -7.878 -0.775 17.903 1.00 31.67 170 LYS B CA 1
ATOM 2662 C C . LYS B 1 194 ? -6.502 -1.230 18.386 1.00 37.77 170 LYS B C 1
ATOM 2663 O O . LYS B 1 194 ? -6.375 -2.276 19.017 1.00 39.93 170 LYS B O 1
ATOM 2669 N N . PHE B 1 195 ? -5.474 -0.455 18.048 1.00 41.87 171 PHE B N 1
ATOM 2670 C CA . PHE B 1 195 ? -4.120 -0.681 18.555 1.00 46.00 171 PHE B CA 1
ATOM 2671 C C . PHE B 1 195 ? -3.884 0.213 19.767 1.00 50.71 171 PHE B C 1
ATOM 2672 O O . PHE B 1 195 ? -3.248 -0.180 20.748 1.00 58.00 171 PHE B O 1
#

Secondary structure (DSSP, 8-state):
-HHHH--EEEET-SSTT-EEEE-HHHHHSHHHHHHHH--TGGGTT---SEEEEETTTTHHHHHHHHHHHT-EEEEEB-TT---S-EEEEEE--EEEEEETTSS-TT-EEEEEEEEESS-HHHHHHHHHHHHTT-EEEEEEEEEE-GGG-HHHHTTTS-EEEEEE-/-HHHH--EEEETSSSTT-EEEE-HHHHHSHHHHHHHH--TGGGTT---SEEEEETTHHHHHHHHHHHHHT-EEEEEB-TT---S-EEEEEEEETTEEEEEEEETTSS-TT-EEEEEEEEESS-HHHHHHHHHHHHTT-EEEEEEEEEE-TTS-HHHHTTTS-EEEEEE-

Organism: Thermoanaerobacter pseudethanolicus (strain ATCC 33223 / 39E) (NCBI:txid340099)

Foldseek 3Di:
DLVVQVADWDAQPPHHPDIDGHNVVQLVDVVSVVVLLVLLVQCPPFDFAEEEEEDDQQVSNRVVNCVVVVHYYWYKYFPPPDDADWDKFADPHGIIIGHLPRAAAAGEYEYEHAEQALQTVVLRVQVRCVVSNYHHRAYEYQEYEVVNCNCVVVPPHHYYYDYYD/DLVVQQADWDAQVPHHPDTDGHNVVLVVDPVSLVVLLCLLVQCPPFDFAEEEEEDDQQCSNRVVNCVVVVHYYWYKYFPPPDDAAWDKFWFDDPPDIGIIIGHLPREAAPGEYEYEHAEQAQQGVVLRVCVRCVVRNYHHRAYEYQEYEVVHCNCVSVPPHHYYYSYYD